Protein AF-A0A2V7GL61-F1 (afdb_monomer)

Mean predicted aligned error: 12.67 Å

Sequence (288 aa):
MKTCVSEAVPEVLPAGPGVQLPRDDGGALGVPTPLAAAWLRPESKLYLGDRWCLNAFPTIREMVGRLHRELRRAGAGNKDWHRAEARTNVFLMSCAIADTIDDYLLGTSYDLSKVAAIVPVLRPVARAGEGVLTLWRTARAWRRRNLARWRREWGGAVEEFLMGVVAAQRPEEDAIDQARRRLESLLSVRLPDYLQGRRPRIPGAFRRHDLTHHDVVALARKFVAAFPARGRPILVLGLRTAGSYFAPVVTACLRADGYEDVDAVTIHPKKGVTPAEAARLARCAKRG

pLDDT: mean 77.87, std 18.58, range [29.3, 96.31]

Foldseek 3Di:
DDDDDDDDDDDDDDDDDDDDDDDDDDDDPDDPDPDPPPPDPVRCCVVVVPCVVVVPWAFLQVLLVVLLVLLVQLLDPDDPVSNLVSLVSNLVSLLLLLQLLVDVLLPQPPPCVVVCVVDVPCVVVVVVVVVVVVVVVVVVVVVCVVVVVLSVLSLVLSLQLLLQNPQDPHRPSVSNNVSSVSNVVSSVDDDDPVRRRHTGDDWCCVVPVVDDLVNLLVVLVVVCVVDVPQAAAEEAEAEPPVRSNRSSNSQSNSVSSRRDHYHYAYAHVVSGADPVRVVSVVVSVVRD

Nearest PDB structures (foldseek):
  4n03-assembly1_A  TM=5.330E-01  e=2.286E+00  Thermomonospora curvata DSM 43183
  2qvc-assembly2_D  TM=4.274E-01  e=2.407E+00  Thermotoga maritima MSB8
  5nm4-assembly1_A  TM=2.620E-01  e=4.024E+00  Homo sapiens
  5hsg-assembly1_A  TM=2.794E-01  e=6.392E+00  Klebsiella pneumoniae subsp. pneumoniae MGH 78578
  6vbg-assembly1_A  TM=2.157E-01  e=8.265E+00  Escherichia coli

Radius of gyration: 25.49 Å; Cα contacts (8 Å, |Δi|>4): 258; chains: 1; bounding box: 56×69×73 Å

Structure (mmCIF, N/CA/C/O backbone):
data_AF-A0A2V7GL61-F1
#
_entry.id   AF-A0A2V7GL61-F1
#
loop_
_atom_site.group_PDB
_atom_site.id
_atom_site.type_symbol
_atom_site.label_atom_id
_atom_site.label_alt_id
_atom_site.label_comp_id
_atom_site.label_asym_id
_atom_site.label_entity_id
_atom_site.label_seq_id
_atom_site.pdbx_PDB_ins_code
_atom_site.Cartn_x
_atom_site.Cartn_y
_atom_site.Cartn_z
_atom_site.occupancy
_atom_site.B_iso_or_equiv
_atom_site.auth_seq_id
_atom_site.auth_comp_id
_atom_site.auth_asym_id
_atom_site.auth_atom_id
_atom_site.pdbx_PDB_model_num
ATOM 1 N N . MET A 1 1 ? 12.585 -34.295 -49.550 1.00 39.84 1 MET A N 1
ATOM 2 C CA . MET A 1 1 ? 13.320 -33.268 -50.317 1.00 39.84 1 MET A CA 1
ATOM 3 C C . MET A 1 1 ? 12.377 -32.100 -50.570 1.00 39.84 1 MET A C 1
ATOM 5 O O . MET A 1 1 ? 11.466 -32.258 -51.369 1.00 39.84 1 MET A O 1
ATOM 9 N N . LYS A 1 2 ? 12.537 -31.015 -49.798 1.00 31.73 2 LYS A N 1
ATOM 10 C CA . LYS A 1 2 ? 12.161 -29.606 -50.051 1.00 31.73 2 LYS A CA 1
ATOM 11 C C . LYS A 1 2 ? 12.004 -28.886 -48.708 1.00 31.73 2 LYS A C 1
ATOM 13 O O . LYS A 1 2 ? 11.013 -29.019 -48.002 1.00 31.73 2 LYS A O 1
ATOM 18 N N . THR A 1 3 ? 13.082 -28.201 -48.367 1.00 34.25 3 THR A N 1
ATOM 19 C CA . THR A 1 3 ? 13.237 -27.143 -47.377 1.00 34.25 3 THR A CA 1
ATOM 20 C C . THR A 1 3 ? 12.436 -25.904 -47.795 1.00 34.25 3 THR A C 1
ATOM 22 O O . THR A 1 3 ? 12.531 -25.477 -48.941 1.00 34.25 3 THR A O 1
ATOM 25 N N . CYS A 1 4 ? 11.713 -25.299 -46.852 1.00 29.30 4 CYS A N 1
ATOM 26 C CA . CYS A 1 4 ? 11.253 -23.903 -46.889 1.00 29.30 4 CYS A CA 1
ATOM 27 C C . CYS A 1 4 ? 11.712 -23.298 -45.553 1.00 29.30 4 CYS A C 1
ATOM 29 O O . CYS A 1 4 ? 11.235 -23.710 -44.502 1.00 29.30 4 CYS A O 1
ATOM 31 N N . VAL A 1 5 ? 12.901 -22.695 -45.510 1.00 32.66 5 VAL A N 1
ATOM 32 C CA . VAL A 1 5 ? 13.202 -21.277 -45.791 1.00 32.66 5 VAL A CA 1
ATOM 33 C C . VAL A 1 5 ? 12.568 -20.350 -44.751 1.00 32.66 5 VAL A C 1
ATOM 35 O O . VAL A 1 5 ? 11.368 -20.109 -44.730 1.00 32.66 5 VAL A O 1
ATOM 38 N N . SER A 1 6 ? 13.462 -19.875 -43.887 1.00 36.41 6 SER A N 1
ATOM 39 C CA . SER A 1 6 ? 13.331 -18.788 -42.926 1.00 36.41 6 SER A CA 1
ATOM 40 C C . SER A 1 6 ? 13.035 -17.475 -43.652 1.00 36.41 6 SER A C 1
ATOM 42 O O . SER A 1 6 ? 13.900 -16.982 -44.374 1.00 36.41 6 SER A O 1
ATOM 44 N N . GLU A 1 7 ? 11.865 -16.879 -43.429 1.00 33.00 7 GLU A N 1
ATOM 45 C CA . GLU A 1 7 ? 11.624 -15.483 -43.798 1.00 33.00 7 GLU A CA 1
ATOM 46 C C . GLU A 1 7 ? 12.116 -14.565 -42.678 1.00 33.00 7 GLU A C 1
ATOM 48 O O . GLU A 1 7 ? 11.630 -14.576 -41.545 1.00 33.00 7 GLU A O 1
ATOM 53 N N . ALA A 1 8 ? 13.149 -13.801 -43.022 1.00 33.50 8 ALA A N 1
ATOM 54 C CA . ALA A 1 8 ? 13.701 -12.727 -42.226 1.00 33.50 8 ALA A CA 1
ATOM 55 C C . ALA A 1 8 ? 12.689 -11.578 -42.112 1.00 33.50 8 ALA A C 1
ATOM 57 O O . ALA A 1 8 ? 12.103 -11.136 -43.099 1.00 33.50 8 ALA A O 1
ATOM 58 N N . VAL A 1 9 ? 12.519 -11.073 -40.892 1.00 35.41 9 VAL A N 1
ATOM 59 C CA . VAL A 1 9 ? 11.790 -9.833 -40.612 1.00 35.41 9 VAL A CA 1
ATOM 60 C C . VAL A 1 9 ? 12.601 -8.666 -41.194 1.00 35.41 9 VAL A C 1
ATOM 62 O O . VAL A 1 9 ? 13.790 -8.573 -40.881 1.00 35.41 9 VAL A O 1
ATOM 65 N N . PRO A 1 10 ? 12.023 -7.775 -42.019 1.00 34.00 10 PRO A N 1
ATOM 66 C CA . PRO A 1 10 ? 12.786 -6.691 -42.620 1.00 34.00 10 PRO A CA 1
ATOM 67 C C . PRO A 1 10 ? 13.140 -5.623 -41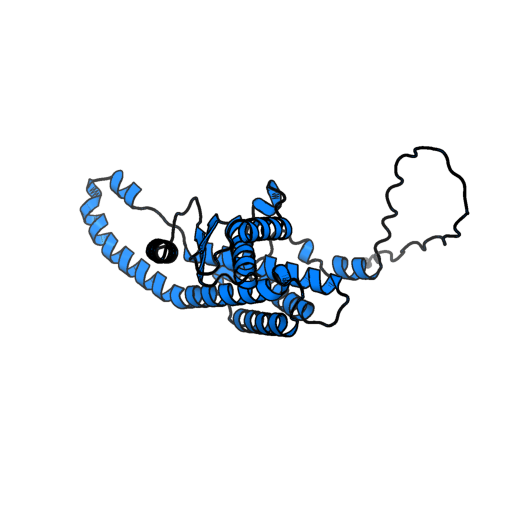.576 1.00 34.00 10 PRO A C 1
ATOM 69 O O . PRO A 1 10 ? 12.278 -4.972 -40.985 1.00 34.00 10 PRO A O 1
ATOM 72 N N . GLU A 1 11 ? 14.443 -5.445 -41.378 1.00 45.06 11 GLU A N 1
ATOM 73 C CA . GLU A 1 11 ? 15.075 -4.321 -40.697 1.00 45.06 11 GLU A CA 1
ATOM 74 C C . GLU A 1 11 ? 15.188 -3.151 -41.682 1.00 45.06 11 GLU A C 1
ATOM 76 O O . GLU A 1 11 ? 16.132 -3.081 -42.459 1.00 45.06 11 GLU A O 1
ATOM 81 N N . VAL A 1 12 ? 14.221 -2.227 -41.668 1.00 36.34 12 VAL A N 1
ATOM 82 C CA . VAL A 1 12 ? 14.395 -0.892 -42.265 1.00 36.34 12 VAL A CA 1
ATOM 83 C C . VAL A 1 12 ? 13.656 0.137 -41.408 1.00 36.34 12 VAL A C 1
ATOM 85 O O . VAL A 1 12 ? 12.443 0.309 -41.504 1.00 36.34 12 VAL A O 1
ATOM 88 N N . LEU A 1 13 ? 14.402 0.834 -40.549 1.00 35.50 13 LEU A N 1
ATOM 89 C CA . LEU A 1 13 ? 13.982 2.112 -39.973 1.00 35.50 13 LEU A CA 1
ATOM 90 C C . LEU A 1 13 ? 14.227 3.205 -41.027 1.00 35.50 13 LEU A C 1
ATOM 92 O O . LEU A 1 13 ? 15.371 3.340 -41.467 1.00 35.50 13 LEU A O 1
ATOM 96 N N . PRO A 1 14 ? 13.229 4.008 -41.434 1.00 37.75 14 PRO A N 1
ATOM 97 C CA . PRO A 1 14 ? 13.496 5.134 -42.316 1.00 37.75 14 PRO A CA 1
ATOM 98 C C . PRO A 1 14 ? 14.289 6.221 -41.574 1.00 37.75 14 PRO A C 1
ATOM 100 O O . PRO A 1 14 ? 13.961 6.614 -40.451 1.00 37.75 14 PRO A O 1
ATOM 103 N N . ALA A 1 15 ? 15.354 6.692 -42.223 1.00 39.81 15 ALA A N 1
ATOM 104 C CA . ALA A 1 15 ? 16.151 7.836 -41.805 1.00 39.81 15 ALA A CA 1
ATOM 105 C C . ALA A 1 15 ? 15.296 9.115 -41.825 1.00 39.81 15 ALA A C 1
ATOM 107 O O . ALA A 1 15 ? 14.591 9.385 -42.796 1.00 39.81 15 ALA A O 1
ATOM 108 N N . GLY A 1 16 ? 15.346 9.891 -40.740 1.00 38.53 16 GLY A N 1
ATOM 109 C CA . GLY A 1 16 ? 14.630 11.163 -40.632 1.00 38.53 16 GLY A CA 1
ATOM 110 C C . GLY A 1 16 ? 15.249 12.256 -41.515 1.00 38.53 16 GLY A C 1
ATOM 111 O O . GLY A 1 16 ? 16.468 12.253 -41.703 1.00 38.53 16 GLY A O 1
ATOM 112 N N . PRO A 1 17 ? 14.460 13.217 -42.026 1.00 39.31 17 PRO A N 1
ATOM 113 C CA . PRO A 1 17 ? 15.010 14.399 -42.666 1.00 39.31 17 PRO A CA 1
ATOM 114 C C . PRO A 1 17 ? 15.459 15.417 -41.608 1.00 39.31 17 PRO A C 1
ATOM 116 O O . PRO A 1 17 ? 14.807 15.609 -40.580 1.00 39.31 17 PRO A O 1
ATOM 119 N N . GLY A 1 18 ? 16.609 16.043 -41.864 1.00 38.84 18 GLY A N 1
ATOM 120 C CA . GLY A 1 18 ? 17.192 17.089 -41.032 1.00 38.84 18 GLY A CA 1
ATOM 121 C C . GLY A 1 18 ? 16.319 18.342 -40.980 1.00 38.84 18 GLY A C 1
ATOM 122 O O . GLY A 1 18 ? 15.725 18.750 -41.974 1.00 38.84 18 GLY A O 1
ATOM 123 N N . VAL A 1 19 ? 16.258 18.956 -39.801 1.00 38.72 19 VAL A N 1
ATOM 124 C CA . VAL A 1 19 ? 15.581 20.235 -39.580 1.00 38.72 19 VAL A CA 1
ATOM 125 C C . VAL A 1 19 ? 16.578 21.366 -39.833 1.00 38.72 19 VAL A C 1
ATOM 127 O O . VAL A 1 19 ? 17.532 21.534 -39.076 1.00 38.72 19 VAL A O 1
ATOM 130 N N . GLN A 1 20 ? 16.331 22.166 -40.868 1.00 36.06 20 GLN A N 1
ATOM 131 C CA . GLN A 1 20 ? 16.758 23.565 -40.929 1.00 36.06 20 GLN A CA 1
ATOM 132 C C . GLN A 1 20 ? 15.540 24.418 -40.576 1.00 36.06 20 GLN A C 1
ATOM 134 O O . GLN A 1 20 ? 14.517 24.344 -41.251 1.00 36.06 20 GLN A O 1
ATOM 139 N N . LEU A 1 21 ? 15.627 25.171 -39.478 1.00 38.47 21 LEU A N 1
ATOM 140 C CA . LEU A 1 21 ? 14.562 26.068 -39.028 1.00 38.47 21 LEU A CA 1
ATOM 141 C C . LEU A 1 21 ? 14.553 27.336 -39.896 1.00 38.47 21 LEU A C 1
ATOM 143 O O . LEU A 1 21 ? 15.569 28.038 -39.911 1.00 38.47 21 LEU A O 1
ATOM 147 N N . PRO A 1 22 ? 13.440 27.684 -40.566 1.00 35.16 22 PRO A N 1
ATOM 148 C CA . PRO A 1 22 ? 13.236 29.031 -41.063 1.00 35.16 22 PRO A CA 1
ATOM 149 C C . PRO A 1 22 ? 12.827 29.936 -39.903 1.00 35.16 22 PRO A C 1
ATOM 151 O O . PRO A 1 22 ? 12.065 29.549 -39.014 1.00 35.16 22 PRO A O 1
ATOM 154 N N . ARG A 1 23 ? 13.357 31.153 -39.933 1.00 44.84 23 ARG A N 1
ATOM 155 C CA . ARG A 1 23 ? 12.882 32.269 -39.130 1.00 44.84 23 ARG A CA 1
ATOM 156 C C . ARG A 1 23 ? 11.531 32.757 -39.669 1.00 44.84 23 ARG A C 1
ATOM 158 O O . ARG A 1 23 ? 11.364 32.851 -40.880 1.00 44.84 23 ARG A O 1
ATOM 165 N N . ASP A 1 24 ? 10.717 33.171 -38.706 1.00 44.47 24 ASP A N 1
ATOM 166 C CA . ASP A 1 24 ? 9.845 34.347 -38.723 1.00 44.47 24 ASP A CA 1
ATOM 167 C C . ASP A 1 24 ? 8.393 34.274 -39.240 1.00 44.47 24 ASP A C 1
ATOM 169 O O . ASP A 1 24 ? 8.021 33.496 -40.114 1.00 44.47 24 ASP A O 1
ATOM 173 N N . ASP A 1 25 ? 7.623 35.178 -38.622 1.00 41.41 25 ASP A N 1
ATOM 174 C CA . ASP A 1 25 ? 6.420 35.868 -39.100 1.00 41.41 25 ASP A CA 1
ATOM 175 C C . ASP A 1 25 ? 5.039 35.301 -38.745 1.00 41.41 25 ASP A C 1
ATOM 177 O O . ASP A 1 25 ? 4.628 34.197 -39.097 1.00 41.41 25 ASP A O 1
ATOM 181 N N . GLY A 1 26 ? 4.304 36.119 -37.985 1.00 48.78 26 GLY A N 1
ATOM 182 C CA . GLY A 1 26 ? 3.009 35.798 -37.411 1.00 48.78 26 GLY A CA 1
ATOM 183 C C . GLY A 1 26 ? 1.848 35.721 -38.403 1.00 48.78 26 GLY A C 1
ATOM 184 O O . GLY A 1 26 ? 1.879 36.262 -39.502 1.00 48.78 26 GLY A O 1
ATOM 185 N N . GLY A 1 27 ? 0.761 35.112 -37.918 1.00 46.16 27 GLY A N 1
ATOM 186 C CA . GLY A 1 27 ? -0.573 35.213 -38.508 1.00 46.16 27 GLY A CA 1
ATOM 187 C C . GLY A 1 27 ? -1.121 33.910 -39.087 1.00 46.16 27 GLY A C 1
ATOM 188 O O . GLY A 1 27 ? -0.940 33.637 -40.263 1.00 46.16 27 GLY A O 1
ATOM 189 N N . ALA A 1 28 ? -1.839 33.146 -38.255 1.00 42.47 28 ALA A N 1
ATOM 190 C CA . ALA A 1 28 ? -3.043 32.353 -38.564 1.00 42.47 28 ALA A CA 1
ATOM 191 C C . ALA A 1 28 ? -3.233 31.294 -37.464 1.00 42.47 28 ALA A C 1
ATOM 193 O O . ALA A 1 28 ? -2.312 30.545 -37.145 1.00 42.47 28 ALA A O 1
ATOM 194 N N . LEU A 1 29 ? -4.433 31.221 -36.878 1.00 51.09 29 LEU A N 1
ATOM 195 C CA . LEU A 1 29 ? -4.835 30.170 -35.936 1.00 51.09 29 LEU A CA 1
ATOM 196 C C . LEU A 1 29 ? -4.926 28.824 -36.679 1.00 51.09 29 LEU A C 1
ATOM 198 O O . LEU A 1 29 ? -5.991 28.427 -37.146 1.00 51.09 29 LEU A O 1
ATOM 202 N N . GLY A 1 30 ? -3.785 28.154 -36.840 1.00 45.34 30 GLY A N 1
ATOM 203 C CA . GLY A 1 30 ? -3.685 26.817 -37.413 1.00 45.34 30 GLY A CA 1
ATOM 204 C C . GLY A 1 30 ? -4.155 25.749 -36.428 1.00 45.34 30 GLY A C 1
ATOM 205 O O . GLY A 1 30 ? -3.882 25.828 -35.229 1.00 45.34 30 GLY A O 1
ATOM 206 N N . VAL A 1 31 ? -4.850 24.732 -36.944 1.00 52.06 31 VAL A N 1
ATOM 207 C CA . VAL A 1 31 ? -5.096 23.465 -36.238 1.00 52.06 31 VAL A CA 1
ATOM 208 C C . VAL A 1 31 ? -3.763 23.003 -35.635 1.00 52.06 31 VAL A C 1
ATOM 210 O O . VAL A 1 31 ? -2.788 22.948 -36.387 1.00 52.06 31 VAL A O 1
ATOM 213 N N . PRO A 1 32 ? -3.672 22.703 -34.323 1.00 52.91 32 PRO A N 1
ATOM 214 C CA . PRO A 1 32 ? -2.404 22.317 -33.725 1.00 52.91 32 PRO A CA 1
ATOM 215 C C . PRO A 1 32 ? -1.864 21.096 -34.463 1.00 52.91 32 PRO A C 1
ATOM 217 O O . PRO A 1 32 ? -2.461 20.018 -34.408 1.00 52.91 32 PRO A O 1
ATOM 220 N N . THR A 1 33 ? -0.755 21.265 -35.181 1.00 53.47 33 THR A N 1
ATOM 221 C CA . THR A 1 33 ? -0.020 20.146 -35.761 1.00 53.47 33 THR A CA 1
ATOM 222 C C . THR A 1 33 ? 0.314 19.203 -34.607 1.00 53.47 33 THR A C 1
ATOM 224 O O . THR A 1 33 ? 0.935 19.660 -33.639 1.00 53.47 33 THR A O 1
ATOM 227 N N . PRO A 1 34 ? -0.118 17.927 -34.631 1.00 56.31 34 PRO A N 1
ATOM 228 C CA . PRO A 1 34 ? 0.209 17.009 -33.554 1.00 56.31 34 PRO A CA 1
ATOM 229 C C . PRO A 1 34 ? 1.729 16.975 -33.410 1.00 56.31 34 PRO A C 1
ATOM 231 O O . PRO A 1 34 ? 2.444 16.818 -34.403 1.00 56.31 34 PRO A O 1
ATOM 234 N N . LEU A 1 35 ? 2.208 17.186 -32.179 1.00 56.28 35 LEU A N 1
ATOM 235 C CA . LEU A 1 35 ? 3.628 17.123 -31.845 1.00 56.28 35 LEU A CA 1
ATOM 236 C C . LEU A 1 35 ? 4.215 15.865 -32.484 1.00 56.28 35 LEU A C 1
ATOM 238 O O . LEU A 1 35 ? 3.702 14.765 -32.264 1.00 56.28 35 LEU A O 1
ATOM 242 N N . ALA A 1 36 ? 5.252 16.035 -33.306 1.00 57.12 36 ALA A N 1
ATOM 243 C CA . ALA A 1 36 ? 5.908 14.918 -33.964 1.00 57.12 36 ALA A CA 1
ATOM 244 C C . ALA A 1 36 ? 6.301 13.888 -32.895 1.00 57.12 36 ALA A C 1
ATOM 246 O O . ALA A 1 36 ? 7.090 14.189 -31.999 1.00 57.12 36 ALA A O 1
ATOM 247 N N . ALA A 1 37 ? 5.728 12.684 -32.978 1.00 56.62 37 ALA A N 1
ATOM 248 C CA . ALA A 1 37 ? 5.921 11.590 -32.026 1.00 56.62 37 ALA A CA 1
ATOM 249 C C . ALA A 1 37 ? 7.305 10.931 -32.188 1.00 56.62 37 ALA A C 1
ATOM 251 O O . ALA A 1 37 ? 7.435 9.712 -32.304 1.00 56.62 37 ALA A O 1
ATOM 252 N N . ALA A 1 38 ? 8.360 11.741 -32.245 1.00 59.56 38 ALA A N 1
ATOM 253 C CA . ALA A 1 38 ? 9.726 11.268 -32.181 1.00 59.56 38 ALA A CA 1
ATOM 254 C C . ALA A 1 38 ? 10.037 10.955 -30.715 1.00 59.56 38 ALA A C 1
ATOM 256 O O . ALA A 1 38 ? 10.501 11.811 -29.966 1.00 59.56 38 ALA A O 1
ATOM 257 N N . TRP A 1 39 ? 9.749 9.719 -30.302 1.00 55.41 39 TRP A N 1
ATOM 258 C CA . TRP A 1 39 ? 10.192 9.204 -29.010 1.00 55.41 39 TRP A CA 1
ATOM 259 C C . TRP A 1 39 ? 11.693 9.442 -28.865 1.00 55.41 39 TRP A C 1
ATOM 261 O O . TRP A 1 39 ? 12.480 9.106 -29.761 1.00 55.41 39 TRP A O 1
ATOM 271 N N . LEU A 1 40 ? 12.117 9.989 -27.729 1.00 66.44 40 LEU A N 1
ATOM 272 C CA . LEU A 1 40 ? 13.542 10.104 -27.465 1.00 66.44 40 LEU A CA 1
ATOM 273 C C . LEU A 1 40 ? 14.098 8.673 -27.381 1.00 66.44 40 LEU A C 1
ATOM 275 O O . LEU A 1 40 ? 13.544 7.820 -26.687 1.00 66.44 40 LEU A O 1
ATOM 279 N N . ARG A 1 41 ? 15.212 8.377 -28.073 1.00 64.75 41 ARG A N 1
ATOM 280 C CA . ARG A 1 41 ? 15.831 7.028 -28.081 1.00 64.75 41 ARG A CA 1
ATOM 281 C C . ARG A 1 41 ? 15.923 6.356 -26.690 1.00 64.75 41 ARG A C 1
ATOM 283 O O . ARG A 1 41 ? 15.773 5.134 -26.635 1.00 64.75 41 ARG A O 1
ATOM 290 N N . PRO A 1 42 ? 16.176 7.078 -25.574 1.00 67.94 42 PRO A N 1
ATOM 291 C CA . PRO A 1 42 ? 16.123 6.505 -24.227 1.00 67.94 42 PRO A CA 1
ATOM 292 C C . PRO A 1 42 ? 14.742 5.967 -23.814 1.00 67.94 42 PRO A C 1
ATOM 294 O O . PRO A 1 42 ? 14.676 4.873 -23.262 1.00 67.94 42 PRO A O 1
ATOM 297 N N . GLU A 1 43 ? 13.657 6.680 -24.120 1.00 70.44 43 GLU A N 1
ATOM 298 C CA . GLU A 1 43 ? 12.276 6.289 -23.789 1.00 70.44 43 GLU A CA 1
ATOM 299 C C . GLU A 1 43 ? 11.854 5.055 -24.582 1.00 70.44 43 GLU A C 1
ATOM 301 O O . GLU A 1 43 ? 11.338 4.094 -24.016 1.00 70.44 43 GLU A O 1
ATOM 306 N N . SER A 1 44 ? 12.161 5.026 -25.884 1.00 71.44 44 SER A N 1
ATOM 307 C CA . SER A 1 44 ? 11.903 3.850 -26.722 1.00 71.44 44 SER A CA 1
ATOM 308 C C . SER A 1 44 ? 12.611 2.609 -26.182 1.00 71.44 44 SER A C 1
ATOM 310 O O . SER A 1 44 ? 11.998 1.552 -26.075 1.00 71.44 44 SER A O 1
ATOM 312 N N . LYS A 1 45 ? 13.892 2.723 -25.800 1.00 73.88 45 LYS A N 1
ATOM 313 C CA . LYS A 1 45 ? 14.644 1.600 -25.216 1.00 73.88 45 LYS A CA 1
ATOM 314 C C . LYS A 1 45 ? 14.034 1.118 -23.902 1.00 73.88 45 LYS A C 1
ATOM 316 O O . LYS A 1 45 ? 14.027 -0.088 -23.662 1.00 73.88 45 LYS A O 1
ATOM 321 N N . LEU A 1 46 ? 13.537 2.033 -23.071 1.00 72.75 46 LEU A N 1
ATOM 322 C CA . LEU A 1 46 ? 12.883 1.685 -21.815 1.00 72.75 46 LEU A CA 1
ATOM 323 C C . LEU A 1 46 ? 11.574 0.927 -22.071 1.00 72.75 46 LEU A C 1
ATOM 325 O O . LEU A 1 46 ? 11.464 -0.235 -21.682 1.00 72.75 46 LEU A O 1
ATOM 329 N N . TYR A 1 47 ? 10.621 1.535 -22.783 1.00 71.94 47 TYR A N 1
ATOM 330 C CA . TYR A 1 47 ? 9.283 0.964 -22.968 1.00 71.94 47 TYR A CA 1
ATOM 331 C C . TYR A 1 47 ? 9.276 -0.286 -23.856 1.00 71.94 47 TYR A C 1
ATOM 333 O O . TYR A 1 47 ? 8.578 -1.251 -23.548 1.00 71.94 47 TYR A O 1
ATOM 341 N N . LEU A 1 48 ? 10.101 -0.334 -24.910 1.00 71.00 48 LEU A N 1
ATOM 342 C CA . LEU A 1 48 ? 10.244 -1.54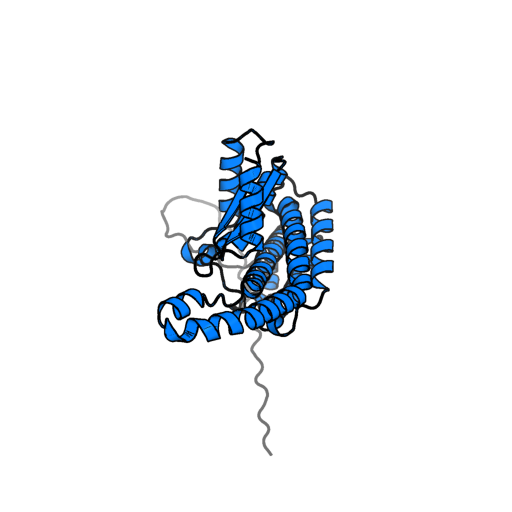4 -25.733 1.00 71.00 48 LEU A CA 1
ATOM 343 C C . LEU A 1 48 ? 10.987 -2.660 -24.985 1.00 71.00 48 LEU A C 1
ATOM 345 O O . LEU A 1 48 ? 10.709 -3.842 -25.203 1.00 71.00 48 LEU A O 1
ATOM 349 N N . GLY A 1 49 ? 11.914 -2.298 -24.091 1.00 71.50 49 GLY A N 1
ATOM 350 C CA . GLY A 1 49 ? 12.613 -3.238 -23.212 1.00 71.50 49 GLY A CA 1
ATOM 351 C C . GLY A 1 49 ? 11.720 -3.806 -22.104 1.00 71.50 49 GLY A C 1
ATOM 352 O O . GLY A 1 49 ? 11.965 -4.904 -21.603 1.00 71.50 49 GLY A O 1
ATOM 353 N N . ASP A 1 50 ? 10.648 -3.096 -21.759 1.00 72.81 50 ASP A N 1
ATOM 354 C CA . ASP A 1 50 ? 9.739 -3.416 -20.668 1.00 72.81 50 ASP A CA 1
ATOM 355 C C . ASP A 1 50 ? 8.397 -3.973 -21.170 1.00 72.81 50 ASP A C 1
ATOM 357 O O . ASP A 1 50 ? 7.319 -3.563 -20.752 1.00 72.81 50 ASP A O 1
ATOM 361 N N . ARG A 1 51 ? 8.462 -5.036 -21.990 1.00 75.75 51 ARG A N 1
ATOM 362 C CA . ARG A 1 51 ? 7.289 -5.795 -22.486 1.00 75.75 51 ARG A CA 1
ATOM 363 C C . ARG A 1 51 ? 6.314 -6.257 -21.396 1.00 75.75 51 ARG A C 1
ATOM 365 O O . ARG A 1 51 ? 5.170 -6.580 -21.696 1.00 75.75 51 ARG A O 1
ATOM 372 N N . TRP A 1 52 ? 6.747 -6.299 -20.137 1.00 79.25 52 TRP A N 1
ATOM 373 C CA . TRP A 1 52 ? 5.877 -6.610 -19.004 1.00 79.25 52 TRP A CA 1
ATOM 374 C C . TRP A 1 52 ? 4.721 -5.610 -18.858 1.00 79.25 52 TRP A C 1
ATOM 376 O O . TRP A 1 52 ? 3.655 -6.021 -18.413 1.00 79.25 52 TRP A O 1
ATOM 386 N N . CYS A 1 53 ? 4.892 -4.348 -19.276 1.00 75.12 53 CYS A N 1
ATOM 387 C CA . CYS A 1 53 ? 3.831 -3.336 -19.267 1.00 75.12 53 CYS A CA 1
ATOM 388 C C . CYS A 1 53 ? 2.637 -3.737 -20.151 1.00 75.12 53 CYS A C 1
ATOM 390 O O . CYS A 1 53 ? 1.529 -3.250 -19.956 1.00 75.12 53 CYS A O 1
ATOM 392 N N . LEU A 1 54 ? 2.848 -4.655 -21.103 1.00 79.44 54 LEU A N 1
ATOM 393 C CA . LEU A 1 54 ? 1.801 -5.201 -21.967 1.00 79.44 54 LEU A CA 1
ATOM 394 C C . LEU A 1 54 ? 1.029 -6.355 -21.305 1.00 79.44 54 LEU A C 1
ATOM 396 O O . LEU A 1 54 ? -0.032 -6.751 -21.786 1.00 79.44 54 LEU A O 1
ATOM 400 N N . ASN A 1 55 ? 1.532 -6.909 -20.199 1.00 84.50 55 ASN A N 1
ATOM 401 C CA . ASN A 1 55 ? 0.818 -7.919 -19.428 1.00 84.50 55 ASN A CA 1
ATOM 402 C C . ASN A 1 55 ? -0.157 -7.229 -18.468 1.00 84.50 55 ASN A C 1
ATOM 404 O O . ASN A 1 55 ? 0.219 -6.815 -17.375 1.00 84.50 55 ASN A O 1
ATOM 408 N N . ALA A 1 56 ? -1.429 -7.148 -18.860 1.00 82.44 56 ALA A N 1
ATOM 409 C CA . ALA A 1 56 ? -2.475 -6.521 -18.051 1.00 82.44 56 ALA A CA 1
ATOM 410 C C . ALA A 1 56 ? -2.815 -7.286 -16.755 1.00 82.44 56 ALA A C 1
ATOM 412 O O . ALA A 1 56 ? -3.452 -6.731 -15.859 1.00 82.44 56 ALA A O 1
ATOM 413 N N . PHE A 1 57 ? -2.419 -8.559 -16.639 1.00 87.56 57 PHE A N 1
ATOM 414 C CA . PHE A 1 57 ? -2.807 -9.418 -15.520 1.00 87.56 57 PHE A CA 1
ATOM 415 C C . PHE A 1 57 ? -1.633 -10.250 -14.993 1.00 87.56 57 PHE A C 1
ATOM 417 O O . PHE A 1 57 ? -1.747 -11.475 -14.955 1.00 87.56 57 PHE A O 1
ATOM 424 N N . PRO A 1 58 ? -0.510 -9.654 -14.566 1.00 91.88 58 PRO A N 1
ATOM 425 C CA . PRO A 1 58 ? 0.624 -10.426 -14.075 1.00 91.88 58 PRO A CA 1
ATOM 426 C C . PRO A 1 58 ? 0.233 -11.256 -12.847 1.00 91.88 58 PRO A C 1
ATOM 428 O O . PRO A 1 58 ? -0.594 -10.866 -12.022 1.00 91.88 58 PRO A O 1
ATOM 431 N N . THR A 1 59 ? 0.831 -12.430 -12.719 1.00 94.00 59 THR A N 1
ATOM 432 C CA . THR A 1 59 ? 0.761 -13.241 -11.505 1.00 94.00 59 THR A CA 1
ATOM 433 C C . THR A 1 59 ? 1.615 -12.624 -10.396 1.00 94.00 59 THR A C 1
ATOM 435 O O . THR A 1 59 ? 2.542 -11.858 -10.658 1.00 94.00 59 THR A O 1
ATOM 438 N N . ILE A 1 60 ? 1.358 -12.988 -9.137 1.00 94.19 60 ILE A N 1
ATOM 439 C CA . ILE A 1 60 ? 2.200 -12.583 -8.001 1.00 94.19 60 ILE A CA 1
ATOM 440 C C . ILE A 1 60 ? 3.651 -13.015 -8.219 1.00 94.19 60 ILE A C 1
ATOM 442 O O . ILE A 1 60 ? 4.556 -12.252 -7.902 1.00 94.19 60 ILE A O 1
ATOM 446 N N . ARG A 1 61 ? 3.896 -14.198 -8.796 1.00 93.88 61 ARG A N 1
ATOM 447 C CA . ARG A 1 61 ? 5.255 -14.650 -9.130 1.00 93.88 61 ARG A CA 1
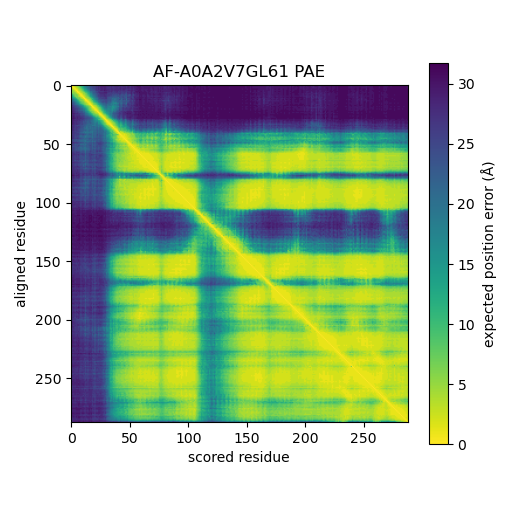ATOM 448 C C . ARG A 1 61 ? 5.961 -13.682 -10.077 1.00 93.88 61 ARG A C 1
ATOM 450 O O . ARG A 1 61 ? 7.085 -13.270 -9.803 1.00 93.88 61 ARG A O 1
ATOM 457 N N . GLU A 1 62 ? 5.304 -13.325 -11.177 1.00 93.06 62 GLU A N 1
ATOM 458 C CA . GLU A 1 62 ? 5.849 -12.387 -12.164 1.00 93.06 62 GLU A CA 1
ATOM 459 C C . GLU A 1 62 ? 6.062 -11.003 -11.545 1.00 93.06 62 GLU A C 1
ATOM 461 O O . GLU A 1 62 ? 7.112 -10.394 -11.744 1.00 93.06 62 GLU A O 1
ATOM 466 N N . MET A 1 63 ? 5.110 -10.540 -10.731 1.00 93.00 63 MET A N 1
ATOM 467 C CA . MET A 1 63 ? 5.187 -9.247 -10.058 1.00 93.00 6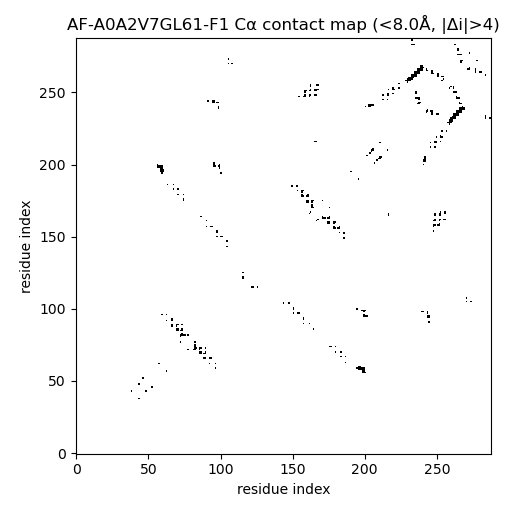3 MET A CA 1
ATOM 468 C C . MET A 1 63 ? 6.319 -9.201 -9.023 1.00 93.00 63 MET A C 1
ATOM 470 O O . MET A 1 63 ? 7.052 -8.222 -8.985 1.00 93.00 63 MET A O 1
ATOM 474 N N . VAL A 1 64 ? 6.541 -10.266 -8.245 1.00 93.75 64 VAL A N 1
ATOM 475 C CA . VAL A 1 64 ? 7.685 -10.380 -7.318 1.00 93.75 64 VAL A CA 1
ATOM 476 C C . VAL A 1 64 ? 9.013 -10.379 -8.077 1.00 93.75 64 VAL A C 1
ATOM 478 O O . VAL A 1 64 ? 9.952 -9.684 -7.681 1.00 93.75 64 VAL A O 1
ATOM 481 N N . GLY A 1 65 ? 9.102 -11.124 -9.183 1.00 92.31 65 GLY A N 1
ATOM 482 C CA . GLY A 1 65 ? 10.294 -11.131 -10.034 1.00 92.31 65 GLY A CA 1
ATOM 483 C C . GLY A 1 65 ? 10.582 -9.756 -10.643 1.00 92.31 65 GLY A C 1
ATOM 484 O O . GLY A 1 65 ? 11.738 -9.330 -10.712 1.00 92.31 65 GLY A O 1
ATOM 485 N N . ARG A 1 66 ? 9.534 -9.024 -11.041 1.00 91.94 66 ARG A N 1
ATOM 486 C CA . ARG A 1 66 ? 9.669 -7.654 -11.545 1.00 91.94 66 ARG A CA 1
ATOM 487 C C . ARG A 1 66 ? 10.041 -6.674 -10.440 1.00 91.94 66 ARG A C 1
ATOM 489 O O . ARG A 1 66 ? 10.938 -5.865 -10.649 1.00 91.94 66 ARG A O 1
ATOM 496 N N . LEU A 1 67 ? 9.431 -6.789 -9.268 1.00 94.31 67 LEU A N 1
ATOM 497 C CA . LEU A 1 67 ? 9.681 -5.905 -8.138 1.00 94.31 67 LEU A CA 1
ATOM 498 C C . LEU A 1 67 ? 11.149 -5.944 -7.688 1.00 94.31 67 LEU A C 1
ATOM 500 O O . LEU A 1 67 ? 11.725 -4.891 -7.451 1.00 94.31 67 LEU A O 1
ATOM 504 N N . HIS A 1 68 ? 11.813 -7.106 -7.702 1.00 93.00 68 HIS A N 1
ATOM 505 C CA . HIS A 1 68 ? 13.269 -7.186 -7.478 1.00 93.00 68 HIS A CA 1
ATOM 506 C C . HIS A 1 68 ? 14.085 -6.364 -8.490 1.00 93.00 68 HIS A C 1
ATOM 508 O O . HIS A 1 68 ? 15.146 -5.823 -8.176 1.00 93.00 68 HIS A O 1
ATOM 514 N N . ARG A 1 69 ? 13.637 -6.289 -9.747 1.00 90.81 69 ARG A N 1
ATOM 515 C CA . ARG A 1 69 ? 14.301 -5.484 -10.780 1.00 90.81 69 ARG A CA 1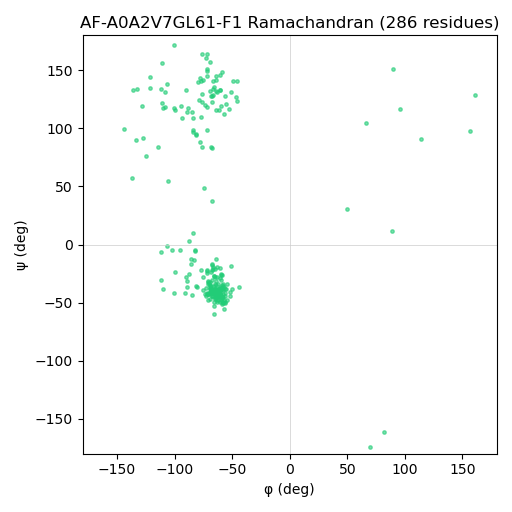
ATOM 516 C C . ARG A 1 69 ? 14.058 -3.997 -10.558 1.00 90.81 69 ARG A C 1
ATOM 518 O O . ARG A 1 69 ? 15.000 -3.223 -10.684 1.00 90.81 69 ARG A O 1
ATOM 525 N N . GLU A 1 70 ? 12.830 -3.623 -10.214 1.00 92.06 70 GLU A N 1
ATOM 526 C CA . GLU A 1 70 ? 12.470 -2.226 -9.960 1.00 92.06 70 GLU A CA 1
ATOM 527 C C . GLU A 1 70 ? 13.117 -1.681 -8.699 1.00 92.06 70 GLU A C 1
ATOM 529 O O . GLU A 1 70 ? 13.619 -0.567 -8.727 1.00 92.06 70 GLU A O 1
ATOM 534 N N . LEU A 1 71 ? 13.218 -2.480 -7.633 1.00 92.50 71 LEU A N 1
ATOM 535 C CA . LEU A 1 71 ? 13.971 -2.098 -6.442 1.00 92.50 71 LEU A CA 1
ATOM 536 C C . LEU A 1 71 ? 15.415 -1.758 -6.825 1.00 92.50 71 LEU A C 1
ATOM 538 O O . LEU A 1 71 ? 15.867 -0.657 -6.545 1.00 92.50 71 LEU A O 1
ATOM 542 N N . ARG A 1 72 ? 16.112 -2.620 -7.575 1.00 88.94 72 ARG A N 1
ATOM 543 C CA . ARG A 1 72 ? 17.475 -2.314 -8.050 1.00 88.94 72 ARG A CA 1
ATOM 544 C C . ARG A 1 72 ? 17.550 -1.040 -8.899 1.00 88.94 72 ARG A C 1
ATOM 546 O O . ARG A 1 72 ? 18.500 -0.279 -8.755 1.00 88.94 72 ARG A O 1
ATOM 553 N N . ARG A 1 73 ? 16.561 -0.785 -9.764 1.00 86.81 73 ARG A N 1
ATOM 554 C CA . ARG A 1 73 ? 16.497 0.442 -10.583 1.00 86.81 73 ARG A CA 1
ATOM 555 C C . ARG A 1 73 ? 16.192 1.693 -9.754 1.00 86.81 73 ARG A C 1
ATOM 557 O O . ARG A 1 73 ? 16.707 2.754 -10.085 1.00 86.81 73 ARG A O 1
ATOM 564 N N . ALA A 1 74 ? 15.409 1.567 -8.685 1.00 84.56 74 ALA A N 1
ATOM 565 C CA . ALA A 1 74 ? 15.014 2.670 -7.814 1.00 84.56 74 ALA A CA 1
ATOM 566 C C . ALA A 1 74 ? 16.182 3.255 -6.997 1.00 84.56 74 ALA A C 1
ATOM 568 O O . ALA A 1 74 ? 16.092 4.415 -6.597 1.00 84.56 74 ALA A O 1
ATOM 569 N N . GLY A 1 75 ? 17.252 2.478 -6.774 1.00 73.81 75 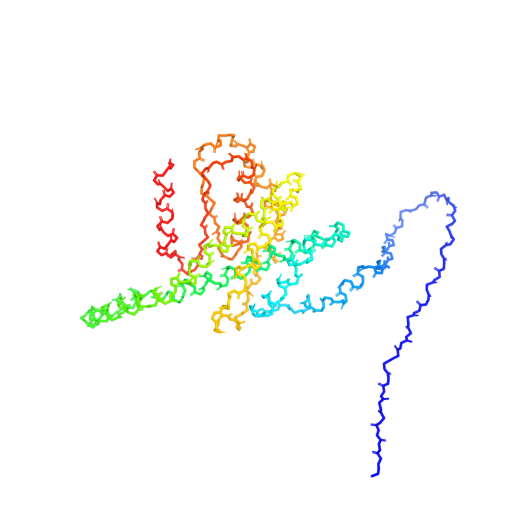GLY A N 1
ATOM 570 C CA . GLY A 1 75 ? 18.494 2.931 -6.126 1.00 73.81 75 GLY A CA 1
ATOM 571 C C . GLY A 1 75 ? 19.664 3.199 -7.086 1.00 73.81 75 GLY A C 1
ATOM 572 O O . GLY A 1 75 ? 20.722 3.642 -6.657 1.00 73.81 75 GLY A O 1
ATOM 573 N N . ALA A 1 76 ? 19.523 2.918 -8.386 1.00 64.12 76 ALA A N 1
ATOM 574 C CA . ALA A 1 76 ? 20.608 3.122 -9.346 1.00 64.12 76 ALA A CA 1
ATOM 575 C C . ALA A 1 76 ? 20.745 4.608 -9.732 1.00 64.12 76 ALA A C 1
ATOM 577 O O . ALA A 1 76 ? 19.736 5.283 -9.932 1.00 64.12 76 ALA A O 1
ATOM 578 N N . GLY A 1 77 ? 21.984 5.085 -9.927 1.00 58.97 77 GLY A N 1
ATOM 579 C CA . GLY A 1 77 ? 22.344 6.452 -10.360 1.00 58.97 77 GLY A CA 1
ATOM 580 C C . GLY A 1 77 ? 21.949 6.813 -11.803 1.00 58.97 77 GLY A C 1
ATOM 581 O O . GLY A 1 77 ? 22.705 7.454 -12.528 1.00 58.97 77 GLY A O 1
ATOM 582 N N . ASN A 1 78 ? 20.787 6.346 -12.254 1.00 59.12 78 ASN A N 1
ATOM 583 C CA . ASN A 1 78 ? 20.204 6.677 -13.547 1.00 59.12 78 ASN A CA 1
ATOM 584 C C . ASN A 1 78 ? 19.593 8.088 -13.542 1.00 59.12 78 ASN A C 1
ATOM 586 O O . ASN A 1 78 ? 19.303 8.650 -12.489 1.00 59.12 78 ASN A O 1
ATOM 590 N N . LYS A 1 79 ? 19.339 8.624 -14.747 1.00 63.25 79 LYS A N 1
ATOM 591 C CA . LYS A 1 79 ? 18.607 9.885 -14.969 1.00 63.25 79 LYS A CA 1
ATOM 592 C C . LYS A 1 79 ? 17.336 9.951 -14.111 1.00 63.25 79 LYS A C 1
ATOM 594 O O . LYS A 1 79 ? 16.618 8.955 -14.005 1.00 63.25 79 LYS A O 1
ATOM 599 N N . ASP A 1 80 ? 17.035 11.133 -13.575 1.00 72.31 80 ASP A N 1
ATOM 600 C CA . ASP A 1 80 ? 16.009 11.344 -12.542 1.00 72.31 80 ASP A CA 1
ATOM 601 C C . ASP A 1 80 ? 14.642 10.725 -12.852 1.00 72.31 80 ASP A C 1
ATOM 603 O O . ASP A 1 80 ? 14.009 10.142 -11.970 1.00 72.31 80 ASP A O 1
ATOM 607 N N . TRP A 1 81 ? 14.206 10.773 -14.113 1.00 80.50 81 TRP A N 1
ATOM 608 C CA . TRP A 1 81 ? 12.891 10.269 -14.503 1.00 80.50 81 TRP A CA 1
ATOM 609 C C . TRP A 1 81 ? 12.793 8.732 -14.499 1.00 80.50 81 TRP A C 1
ATOM 611 O O . TRP A 1 81 ? 11.788 8.199 -14.034 1.00 80.50 81 TRP A O 1
ATOM 621 N N . HIS A 1 82 ? 13.846 7.999 -14.897 1.00 82.25 82 HIS A N 1
ATOM 622 C CA . HIS A 1 82 ? 13.875 6.526 -14.796 1.00 82.25 82 HIS A CA 1
ATOM 623 C C . HIS A 1 82 ? 13.733 6.069 -13.342 1.00 82.25 82 HIS A C 1
ATOM 625 O O . HIS A 1 82 ? 13.098 5.057 -13.041 1.00 82.25 82 HIS A O 1
ATOM 631 N N . ARG A 1 83 ? 14.365 6.811 -12.429 1.00 84.69 83 ARG A N 1
ATOM 632 C CA . ARG A 1 83 ? 14.345 6.524 -10.998 1.00 84.69 83 ARG A CA 1
ATOM 633 C C . ARG A 1 83 ? 12.967 6.802 -10.402 1.00 84.69 83 ARG A C 1
ATOM 635 O O . ARG A 1 83 ? 12.467 5.985 -9.632 1.00 84.69 83 ARG A O 1
ATOM 642 N N . ALA A 1 84 ? 12.333 7.910 -10.786 1.00 84.88 84 ALA A N 1
ATOM 643 C CA . ALA A 1 84 ? 10.962 8.227 -10.387 1.00 84.88 84 ALA A CA 1
ATOM 644 C C . ALA A 1 84 ? 9.954 7.166 -10.873 1.00 84.88 84 ALA A C 1
ATOM 646 O O . ALA A 1 84 ? 9.092 6.729 -10.105 1.00 84.88 84 ALA A O 1
ATOM 647 N N . GLU A 1 85 ? 10.104 6.682 -12.108 1.00 87.12 85 GLU A N 1
ATOM 648 C CA . GLU A 1 85 ? 9.265 5.611 -12.652 1.00 87.12 85 GLU A CA 1
ATOM 649 C C . GLU A 1 85 ? 9.473 4.288 -11.902 1.00 87.12 85 GLU A C 1
ATOM 651 O O . GLU A 1 85 ? 8.507 3.672 -11.447 1.00 87.12 85 GLU A O 1
ATOM 656 N N . ALA A 1 86 ? 10.728 3.888 -11.665 1.00 90.00 86 ALA A N 1
ATOM 657 C CA . ALA A 1 86 ? 11.042 2.690 -10.886 1.00 90.00 86 ALA A CA 1
ATOM 658 C C . ALA A 1 86 ? 10.449 2.759 -9.469 1.00 90.00 86 ALA A C 1
ATOM 660 O O . ALA A 1 86 ? 9.849 1.793 -8.995 1.00 90.00 86 ALA A O 1
ATOM 661 N N . ARG A 1 87 ? 10.548 3.915 -8.802 1.00 91.38 87 ARG A N 1
ATOM 662 C CA . ARG A 1 87 ? 9.955 4.148 -7.476 1.00 91.38 87 ARG A CA 1
ATOM 663 C C . ARG A 1 87 ? 8.428 4.030 -7.495 1.00 91.38 87 ARG A C 1
ATOM 665 O O . ARG A 1 87 ? 7.852 3.393 -6.612 1.00 91.38 87 ARG A O 1
ATOM 672 N N . THR A 1 88 ? 7.780 4.565 -8.529 1.00 90.81 88 THR A N 1
ATOM 673 C CA . THR A 1 88 ? 6.329 4.431 -8.729 1.00 90.81 88 THR A CA 1
ATOM 674 C C . THR A 1 88 ? 5.932 2.967 -8.932 1.00 90.81 88 THR A C 1
ATOM 676 O O . THR A 1 88 ? 4.990 2.483 -8.300 1.00 90.81 88 THR A O 1
ATOM 679 N N . ASN A 1 89 ? 6.689 2.222 -9.739 1.00 92.31 89 ASN A N 1
ATOM 680 C CA . ASN A 1 89 ? 6.459 0.795 -9.959 1.00 92.31 89 ASN A CA 1
ATOM 681 C C . ASN A 1 89 ? 6.627 -0.015 -8.666 1.00 92.31 89 ASN A C 1
ATOM 683 O O . ASN A 1 89 ? 5.783 -0.866 -8.370 1.00 92.31 89 ASN A O 1
ATOM 687 N N . VAL A 1 90 ? 7.660 0.278 -7.862 1.00 94.94 90 VAL A N 1
ATOM 688 C CA . VAL A 1 90 ? 7.858 -0.337 -6.537 1.00 94.94 90 VAL A CA 1
ATOM 689 C C . VAL A 1 90 ? 6.634 -0.111 -5.657 1.00 94.94 90 VAL A C 1
ATOM 691 O O . VAL A 1 90 ? 6.100 -1.075 -5.104 1.00 94.94 90 VAL A O 1
ATOM 694 N N . PHE A 1 91 ? 6.147 1.127 -5.566 1.00 94.06 91 PHE A N 1
ATOM 695 C CA . PHE A 1 91 ? 4.945 1.463 -4.805 1.00 94.06 91 PHE A CA 1
ATOM 696 C C . PHE A 1 91 ? 3.719 0.662 -5.273 1.00 94.06 91 PHE A C 1
ATOM 698 O O . PHE A 1 91 ? 3.087 -0.036 -4.470 1.00 94.06 91 PHE A O 1
ATOM 705 N N . LEU A 1 92 ? 3.390 0.734 -6.565 1.00 93.69 92 LEU A N 1
ATOM 706 C CA . LEU A 1 92 ? 2.174 0.133 -7.113 1.00 93.69 92 LEU A CA 1
ATOM 707 C C . LEU A 1 92 ? 2.181 -1.393 -6.974 1.00 93.69 92 LEU A C 1
ATOM 709 O O . LEU A 1 92 ? 1.188 -1.979 -6.535 1.00 93.69 92 LEU A O 1
ATOM 713 N N . MET A 1 93 ? 3.301 -2.043 -7.298 1.00 94.56 93 MET A N 1
ATOM 714 C CA . MET A 1 93 ? 3.435 -3.497 -7.176 1.00 94.56 93 MET A CA 1
ATOM 715 C C . MET A 1 93 ? 3.389 -3.943 -5.716 1.00 94.56 93 MET A C 1
ATOM 717 O O . MET A 1 93 ? 2.728 -4.931 -5.394 1.00 94.56 93 MET A O 1
ATOM 721 N N . SER A 1 94 ? 4.030 -3.196 -4.813 1.00 95.88 94 SER A N 1
ATOM 722 C CA . SER A 1 94 ? 4.041 -3.545 -3.392 1.00 95.88 94 SER A CA 1
ATOM 723 C C . SER A 1 94 ? 2.652 -3.483 -2.767 1.00 95.88 94 SER A C 1
ATOM 725 O O . SER A 1 94 ? 2.288 -4.375 -1.994 1.00 95.88 94 SER A O 1
ATOM 727 N N . CYS A 1 95 ? 1.849 -2.486 -3.149 1.00 95.25 95 CYS A N 1
ATOM 728 C CA . CYS A 1 95 ? 0.453 -2.384 -2.730 1.00 95.25 95 CYS A CA 1
ATOM 729 C C . CYS A 1 95 ? -0.415 -3.488 -3.349 1.00 95.25 95 CYS A C 1
ATOM 731 O O . CYS A 1 95 ? -1.266 -4.050 -2.662 1.00 95.25 95 CYS A O 1
ATOM 733 N N . ALA A 1 96 ? -0.176 -3.863 -4.609 1.00 94.25 96 ALA A N 1
ATOM 734 C CA . ALA A 1 96 ? -0.925 -4.937 -5.263 1.00 94.25 96 ALA A CA 1
ATOM 735 C C . ALA A 1 96 ? -0.669 -6.311 -4.617 1.00 94.25 96 ALA A C 1
ATOM 737 O O . ALA A 1 96 ? -1.600 -7.097 -4.410 1.00 94.25 96 ALA A O 1
ATOM 738 N N . ILE A 1 97 ? 0.589 -6.593 -4.258 1.00 94.50 97 ILE A N 1
ATOM 739 C CA . ILE A 1 97 ? 0.979 -7.797 -3.512 1.00 94.50 97 ILE A CA 1
ATOM 740 C C . ILE A 1 97 ? 0.313 -7.792 -2.131 1.00 94.50 97 ILE A C 1
ATOM 742 O O . ILE A 1 97 ? -0.309 -8.783 -1.744 1.00 94.50 97 ILE A O 1
ATOM 746 N N . ALA A 1 98 ? 0.392 -6.666 -1.418 1.00 94.25 98 ALA A N 1
ATOM 747 C CA . ALA A 1 98 ? -0.219 -6.487 -0.107 1.00 94.25 98 ALA A CA 1
ATOM 748 C C . ALA A 1 98 ? -1.739 -6.724 -0.130 1.00 94.25 98 ALA A C 1
ATOM 750 O O . ALA A 1 98 ? -2.234 -7.528 0.659 1.00 94.25 98 ALA A O 1
ATOM 751 N N . ASP A 1 99 ? -2.461 -6.099 -1.067 1.00 93.12 99 ASP A N 1
ATOM 752 C CA . ASP A 1 99 ? -3.913 -6.256 -1.229 1.00 93.12 99 ASP A CA 1
ATOM 753 C C . ASP A 1 99 ? -4.297 -7.708 -1.541 1.00 93.12 99 ASP A C 1
ATOM 755 O O . ASP A 1 99 ? -5.204 -8.266 -0.924 1.00 93.12 99 ASP A O 1
ATOM 759 N N . THR A 1 100 ? -3.551 -8.362 -2.437 1.00 92.25 100 THR A N 1
ATOM 760 C CA . THR A 1 100 ? -3.791 -9.767 -2.808 1.00 92.25 100 THR A CA 1
ATOM 761 C C . THR A 1 100 ? -3.608 -10.707 -1.614 1.00 92.25 100 THR A C 1
ATOM 763 O O . THR A 1 100 ? -4.357 -11.678 -1.447 1.00 92.25 100 THR A O 1
ATOM 766 N N . ILE A 1 101 ? -2.610 -10.432 -0.773 1.00 91.12 101 ILE A N 1
ATOM 767 C CA . ILE A 1 101 ? -2.341 -11.197 0.446 1.00 91.12 101 ILE A CA 1
ATOM 768 C C . ILE A 1 101 ? -3.406 -10.915 1.505 1.00 91.12 101 ILE A C 1
ATOM 770 O O . ILE A 1 101 ? -3.888 -11.865 2.123 1.00 91.12 101 ILE A O 1
ATOM 774 N N . ASP A 1 102 ? -3.831 -9.665 1.677 1.00 89.25 102 ASP A N 1
ATOM 775 C CA . ASP A 1 102 ? -4.911 -9.299 2.597 1.00 89.25 102 ASP A CA 1
ATOM 776 C C . ASP A 1 102 ? -6.226 -9.985 2.207 1.00 89.25 102 ASP A C 1
ATOM 778 O O . ASP A 1 102 ? -6.895 -10.578 3.053 1.00 89.25 102 ASP A O 1
ATOM 782 N N . ASP A 1 103 ? -6.552 -10.018 0.915 1.00 87.38 103 ASP A N 1
ATOM 783 C CA . ASP A 1 103 ? -7.696 -10.756 0.378 1.00 87.38 103 ASP A CA 1
ATOM 784 C C . ASP A 1 103 ? -7.627 -12.257 0.686 1.00 87.38 103 ASP A C 1
ATOM 786 O O . ASP A 1 103 ? -8.645 -12.907 0.958 1.00 87.38 103 ASP A O 1
ATOM 790 N N . TYR A 1 104 ? -6.425 -12.830 0.635 1.00 85.88 104 TYR A N 1
ATOM 791 C CA . TYR A 1 104 ? -6.206 -14.227 0.982 1.00 85.88 104 TYR A CA 1
ATOM 792 C C . TYR A 1 104 ? -6.330 -14.484 2.494 1.00 85.88 104 TYR A C 1
ATOM 794 O O . TYR A 1 104 ? -6.922 -15.496 2.907 1.00 85.88 104 TYR A O 1
ATOM 802 N N . LEU A 1 105 ? -5.772 -13.589 3.314 1.00 84.44 105 LEU A N 1
ATOM 803 C CA . LEU A 1 105 ? -5.815 -13.652 4.774 1.00 84.44 105 LEU A CA 1
ATOM 804 C C . LEU A 1 105 ? -7.246 -13.506 5.293 1.00 84.44 105 LEU A C 1
ATOM 806 O O . LEU A 1 105 ? -7.641 -14.290 6.157 1.00 84.44 105 LEU A O 1
ATOM 810 N N . LEU A 1 106 ? -8.030 -12.608 4.696 1.00 81.12 106 LEU A N 1
ATOM 811 C CA . LEU A 1 106 ? -9.465 -12.450 4.933 1.00 81.12 106 LEU A CA 1
ATOM 812 C C . LEU A 1 106 ? -10.233 -13.742 4.613 1.00 81.12 106 LEU A C 1
ATOM 814 O O . LEU A 1 106 ? -11.101 -14.157 5.373 1.00 81.12 106 LEU A O 1
ATOM 818 N N . GLY A 1 107 ? -9.835 -14.452 3.551 1.00 72.75 107 GLY A N 1
ATOM 819 C CA . GLY A 1 107 ? -10.449 -15.720 3.160 1.00 72.75 107 GLY A CA 1
ATOM 820 C C . GLY A 1 107 ? -11.873 -15.560 2.614 1.00 72.75 107 GLY A C 1
ATOM 821 O O . GLY A 1 107 ? -12.365 -14.457 2.387 1.00 72.75 107 GLY A O 1
ATOM 822 N N . THR A 1 108 ? -12.532 -16.688 2.346 1.00 57.12 108 THR A N 1
ATOM 823 C CA . THR A 1 108 ? -13.970 -16.729 2.062 1.00 57.12 108 THR A CA 1
ATOM 824 C C . THR A 1 108 ? -14.715 -16.711 3.390 1.00 57.12 108 THR A C 1
ATOM 826 O O . THR A 1 108 ? -14.890 -17.755 4.021 1.00 57.12 108 THR A O 1
ATOM 829 N N . SER A 1 109 ? -15.109 -15.524 3.840 1.00 50.50 109 SER A N 1
ATOM 830 C CA . SER A 1 109 ? -16.019 -15.355 4.970 1.00 50.50 109 SER A CA 1
ATOM 831 C C . SER A 1 109 ? -17.408 -15.855 4.559 1.00 50.50 109 SER A C 1
ATOM 833 O O . SER A 1 109 ? -18.238 -15.080 4.094 1.00 50.50 109 SER A O 1
ATOM 835 N N . TYR A 1 110 ? -17.656 -17.161 4.657 1.00 43.81 110 TYR A N 1
ATOM 836 C CA . TYR A 1 110 ? -19.024 -17.671 4.631 1.00 43.81 110 TYR A CA 1
ATOM 837 C C . TYR A 1 110 ? -19.634 -17.408 6.003 1.00 43.81 110 TYR A C 1
ATOM 839 O O . TYR A 1 110 ? -19.226 -17.998 7.006 1.00 43.81 110 TYR A O 1
ATOM 847 N N . ASP A 1 111 ? -20.583 -16.481 6.043 1.00 47.47 111 ASP A N 1
ATOM 848 C CA . ASP A 1 111 ? -21.385 -16.204 7.225 1.00 47.47 111 ASP A CA 1
ATOM 849 C C . ASP A 1 111 ? -22.435 -17.313 7.389 1.00 47.47 111 ASP A C 1
ATOM 851 O O . ASP A 1 111 ? -23.568 -17.214 6.915 1.00 47.47 111 ASP A O 1
ATOM 855 N N . LEU A 1 112 ? -22.027 -18.420 8.017 1.00 48.31 112 LEU A N 1
ATOM 856 C CA . LEU A 1 112 ? -22.904 -19.562 8.305 1.00 48.31 112 LEU A CA 1
ATOM 857 C C . LEU A 1 112 ? -24.046 -19.199 9.268 1.00 48.31 112 LEU A C 1
ATOM 859 O O . LEU A 1 112 ? -25.017 -19.948 9.355 1.00 48.31 112 LEU A O 1
ATOM 863 N N . SER A 1 113 ? -23.988 -18.035 9.926 1.00 49.84 113 SER A N 1
ATOM 864 C CA . SER A 1 113 ? -25.084 -17.500 10.743 1.00 49.84 113 SER A CA 1
ATOM 865 C C . SER A 1 113 ? -26.351 -17.303 9.904 1.00 49.84 113 SER A C 1
ATOM 867 O O . SER A 1 113 ? -27.458 -17.511 10.394 1.00 49.84 113 SER A O 1
ATOM 869 N N . LYS A 1 114 ? -26.199 -17.003 8.606 1.00 49.34 114 LYS A N 1
ATOM 870 C CA . LYS A 1 114 ? -27.324 -16.920 7.664 1.00 49.34 114 LYS A CA 1
ATOM 871 C C . LYS A 1 114 ? -27.933 -18.284 7.347 1.00 49.34 114 LYS A C 1
ATOM 873 O O . LYS A 1 114 ? -29.134 -18.372 7.151 1.00 49.34 114 LYS A O 1
ATOM 878 N N . VAL A 1 115 ? -27.134 -19.351 7.341 1.00 51.47 115 VAL A N 1
ATOM 879 C CA . VAL A 1 115 ? -27.621 -20.724 7.110 1.00 51.47 115 VAL A CA 1
ATOM 880 C C . VAL A 1 115 ? -28.333 -21.257 8.357 1.00 51.47 115 VAL A C 1
ATOM 882 O O . VAL A 1 115 ? -29.396 -21.864 8.252 1.00 51.47 115 VAL A O 1
ATOM 885 N N . ALA A 1 116 ? -27.807 -20.953 9.547 1.00 52.22 116 ALA A N 1
ATOM 886 C CA . ALA A 1 116 ? -28.433 -21.305 10.822 1.00 52.22 116 ALA A CA 1
ATOM 887 C C . ALA A 1 116 ? -29.770 -20.574 11.066 1.00 52.22 116 ALA A C 1
ATOM 889 O O . ALA A 1 116 ? -30.638 -21.105 11.758 1.00 52.22 116 ALA A O 1
ATOM 890 N N . ALA A 1 117 ? -29.955 -19.384 10.481 1.00 57.97 117 ALA A N 1
ATOM 891 C CA . ALA A 1 117 ? -31.221 -18.651 10.515 1.00 57.97 117 ALA A CA 1
ATOM 892 C C . ALA A 1 117 ? -32.313 -19.280 9.627 1.00 57.97 117 ALA A C 1
ATOM 894 O O . ALA A 1 117 ? -33.494 -19.085 9.895 1.00 57.97 117 ALA A O 1
ATOM 895 N N . ILE A 1 118 ? -31.929 -20.042 8.595 1.00 56.00 118 ILE A N 1
ATOM 896 C CA . ILE A 1 118 ? -32.859 -20.623 7.612 1.00 56.00 118 ILE A CA 1
ATOM 897 C C . ILE A 1 118 ? -33.347 -22.018 8.043 1.00 56.00 118 ILE A C 1
ATOM 899 O O . ILE A 1 118 ? -34.461 -22.398 7.693 1.00 56.00 118 ILE A O 1
ATOM 903 N N . VAL A 1 119 ? -32.570 -22.783 8.829 1.00 56.44 119 VAL A N 1
ATOM 904 C CA . VAL A 1 119 ? -32.941 -24.164 9.218 1.00 56.44 119 VAL A CA 1
ATOM 905 C C . VAL A 1 119 ? -32.743 -24.423 10.727 1.00 56.44 119 VAL A C 1
ATOM 907 O O . VAL A 1 119 ? -31.685 -24.901 11.147 1.00 56.44 119 VAL A O 1
ATOM 910 N N . PRO A 1 120 ? -33.765 -24.167 11.571 1.00 56.19 120 PRO A N 1
ATOM 911 C CA . PRO A 1 120 ? -33.685 -24.306 13.034 1.00 56.19 120 PRO A CA 1
ATOM 912 C C . PRO A 1 120 ? -33.423 -25.736 13.534 1.00 56.19 120 PRO A C 1
ATOM 914 O O . PRO A 1 120 ? -32.825 -25.920 14.595 1.00 56.19 120 PRO A O 1
ATOM 917 N N . VAL A 1 121 ? -33.839 -26.748 12.767 1.00 62.12 121 VAL A N 1
ATOM 918 C CA . VAL A 1 121 ? -33.701 -28.180 13.103 1.00 62.12 121 VAL A CA 1
ATOM 919 C C . VAL A 1 121 ? -32.238 -28.646 13.122 1.00 62.12 121 VAL A C 1
ATOM 921 O O . VAL A 1 121 ? -31.903 -29.602 13.814 1.00 62.12 121 VAL A O 1
ATOM 924 N N . LEU A 1 122 ? -31.328 -27.932 12.450 1.00 58.69 122 LEU A N 1
ATOM 925 C CA . LEU A 1 122 ? -29.898 -28.262 12.425 1.00 58.69 122 LEU A CA 1
ATOM 926 C C . LEU A 1 122 ? -29.096 -27.652 13.590 1.00 58.69 122 LEU A C 1
ATOM 928 O O . LEU A 1 122 ? -27.885 -27.849 13.655 1.00 58.69 122 LEU A O 1
ATOM 932 N N . ARG A 1 123 ? -29.728 -26.946 14.541 1.00 57.25 123 ARG A N 1
ATOM 933 C CA . ARG A 1 123 ? -29.052 -26.299 15.689 1.00 57.25 123 ARG A CA 1
ATOM 934 C C . ARG A 1 123 ? -28.112 -27.207 16.511 1.00 57.25 123 ARG A C 1
ATOM 936 O O . ARG A 1 123 ? -27.034 -26.728 16.867 1.00 57.25 123 ARG A O 1
ATOM 943 N N . PRO A 1 124 ? -28.441 -28.480 16.815 1.00 59.72 124 PRO A N 1
ATOM 944 C CA . PRO A 1 124 ? -27.538 -29.351 17.576 1.00 59.72 124 PRO A CA 1
ATOM 945 C C . PRO A 1 124 ? -26.281 -29.716 16.773 1.00 59.72 124 PRO A C 1
ATOM 947 O O . PRO A 1 124 ? -25.167 -29.676 17.293 1.00 59.72 124 PRO A O 1
ATOM 950 N N . VAL A 1 125 ? -26.453 -29.988 15.476 1.00 59.97 125 VAL A N 1
ATOM 951 C CA . VAL A 1 125 ? -25.369 -30.291 14.529 1.00 59.97 125 VAL A CA 1
ATOM 952 C C . VAL A 1 125 ? -24.515 -29.050 14.259 1.00 59.97 125 VAL A C 1
ATOM 954 O O . VAL A 1 125 ? -23.296 -29.154 14.160 1.00 59.97 125 VAL A O 1
ATOM 957 N N . ALA A 1 126 ? -25.125 -27.862 14.220 1.00 57.31 126 ALA A N 1
ATOM 958 C CA . ALA A 1 126 ? -24.419 -26.590 14.105 1.00 57.31 126 ALA A CA 1
ATOM 959 C C . ALA A 1 126 ? -23.499 -26.337 15.311 1.00 57.31 126 ALA A C 1
ATOM 961 O O . ALA A 1 126 ? -22.345 -25.975 15.109 1.00 57.31 126 ALA A O 1
ATOM 962 N N . ARG A 1 127 ? -23.949 -26.617 16.545 1.00 56.81 127 ARG A N 1
ATOM 963 C CA . ARG A 1 127 ? -23.117 -26.487 17.760 1.00 56.81 127 ARG A CA 1
ATOM 964 C C . ARG A 1 127 ? -21.969 -27.500 17.821 1.00 56.81 127 ARG A C 1
ATOM 966 O O . ARG A 1 127 ? -20.861 -27.144 18.210 1.00 56.81 127 ARG A O 1
ATOM 973 N N . ALA A 1 128 ? -22.193 -28.746 17.398 1.00 59.44 128 ALA A N 1
ATOM 974 C CA . ALA A 1 128 ? -21.115 -29.737 17.286 1.00 59.44 128 ALA A CA 1
ATOM 975 C C . ALA A 1 128 ? -20.119 -29.374 16.162 1.00 59.44 128 ALA A C 1
ATOM 977 O O . ALA A 1 128 ? -18.902 -29.490 16.322 1.00 59.44 128 ALA A O 1
ATOM 978 N N . GLY A 1 129 ? -20.629 -28.855 15.041 1.00 56.41 129 GLY A N 1
ATOM 979 C CA . GLY A 1 129 ? -19.836 -28.340 13.928 1.00 56.41 129 GLY A CA 1
ATOM 980 C C . GLY A 1 129 ? -19.050 -27.074 14.274 1.00 56.41 129 GLY A C 1
ATOM 981 O O . GLY A 1 129 ? -17.952 -26.891 13.757 1.00 56.41 129 GLY A O 1
ATOM 982 N N . GLU A 1 130 ? -19.546 -26.226 15.179 1.00 58.34 130 GLU A N 1
ATOM 983 C CA . GLU A 1 130 ? -18.855 -25.026 15.668 1.00 58.34 130 GLU A CA 1
ATOM 984 C C . GLU A 1 130 ? -17.530 -25.364 16.359 1.00 58.34 130 GLU A C 1
ATOM 986 O O . GLU A 1 130 ? -16.546 -24.655 16.147 1.00 58.34 130 GLU A O 1
ATOM 991 N N . GLY A 1 131 ? -17.447 -26.468 17.109 1.00 59.75 131 GLY A N 1
ATOM 992 C CA . GLY A 1 131 ? -16.194 -26.934 17.718 1.00 59.75 131 GLY A CA 1
ATOM 993 C C . GLY A 1 131 ? -15.143 -27.321 16.671 1.00 59.75 131 GLY A C 1
ATOM 994 O O . GLY A 1 131 ? -13.993 -26.890 16.728 1.00 59.75 131 GLY A O 1
ATOM 995 N N . VAL A 1 132 ? -15.554 -28.057 15.636 1.00 66.81 132 VAL A N 1
ATOM 996 C CA . VAL A 1 132 ? -14.669 -28.451 14.526 1.00 66.81 132 VAL A CA 1
ATOM 997 C C . VAL A 1 132 ? -14.292 -27.244 13.663 1.00 66.81 132 VAL A C 1
ATOM 999 O O . VAL A 1 132 ? -13.131 -27.078 13.290 1.00 66.81 132 VAL A O 1
ATOM 1002 N N . LEU A 1 133 ? -15.242 -26.350 13.385 1.00 65.19 133 LEU A N 1
ATOM 1003 C CA . LEU A 1 133 ? -15.015 -25.108 12.648 1.00 65.19 133 LEU A CA 1
ATOM 1004 C C . LEU A 1 133 ? -14.099 -24.155 13.415 1.00 65.19 133 LEU A C 1
ATOM 1006 O O . LEU A 1 133 ? -13.268 -23.504 12.789 1.00 65.19 133 LEU A O 1
ATOM 1010 N N . THR A 1 134 ? -14.209 -24.056 14.740 1.00 65.81 134 THR A N 1
ATOM 1011 C CA . THR A 1 134 ? -13.316 -23.229 15.566 1.00 65.81 134 THR A CA 1
ATOM 1012 C C . THR A 1 134 ? -11.918 -23.830 15.634 1.00 65.81 134 THR A C 1
ATOM 1014 O O . THR A 1 134 ? -10.959 -23.095 15.407 1.00 65.81 134 THR A O 1
ATOM 1017 N N . LEU A 1 135 ? -11.767 -25.147 15.801 1.00 66.12 135 LEU A N 1
ATOM 1018 C CA . LEU A 1 135 ? -10.472 -25.835 15.686 1.00 66.12 135 LEU A CA 1
ATOM 1019 C C . LEU A 1 135 ? -9.839 -25.632 14.305 1.00 66.12 135 LEU A C 1
ATOM 1021 O O . LEU A 1 135 ? -8.673 -25.250 14.202 1.00 66.12 135 LEU A O 1
ATOM 1025 N N . TRP A 1 136 ? -10.620 -25.786 13.236 1.00 68.69 136 TRP A N 1
ATOM 1026 C CA . TRP A 1 136 ? -10.159 -25.570 11.868 1.00 68.69 136 TRP A CA 1
ATOM 1027 C C . TRP A 1 136 ? -9.795 -24.105 11.602 1.00 68.69 136 TRP A C 1
ATOM 1029 O O . TRP A 1 136 ? -8.748 -23.825 11.018 1.00 68.69 136 TRP A O 1
ATOM 1039 N N . ARG A 1 137 ? -10.597 -23.147 12.088 1.00 69.25 137 ARG A N 1
ATOM 1040 C CA . ARG A 1 137 ? -10.295 -21.705 12.043 1.00 69.25 137 ARG A CA 1
ATOM 1041 C C . ARG A 1 137 ? -9.020 -21.382 12.817 1.00 69.25 137 ARG A C 1
ATOM 1043 O O . ARG A 1 137 ? -8.214 -20.598 12.325 1.00 69.25 137 ARG A O 1
ATOM 1050 N N . THR A 1 138 ? -8.797 -22.014 13.966 1.00 65.56 138 THR A N 1
ATOM 1051 C CA . THR A 1 138 ? -7.623 -21.788 14.823 1.00 65.56 138 THR A CA 1
ATOM 1052 C C . THR A 1 138 ? -6.359 -22.380 14.203 1.00 65.56 138 THR A C 1
ATOM 1054 O O . THR A 1 138 ? -5.343 -21.692 14.106 1.00 65.56 138 THR A O 1
ATOM 1057 N N . ALA A 1 139 ? -6.428 -23.603 13.673 1.00 66.62 139 ALA A N 1
ATOM 1058 C CA . ALA A 1 139 ? -5.340 -24.231 12.925 1.00 66.62 139 ALA A CA 1
ATOM 1059 C C . ALA A 1 139 ? -5.011 -23.453 11.639 1.00 66.62 139 ALA A C 1
ATOM 1061 O O . ALA A 1 139 ? -3.844 -23.226 11.308 1.00 66.62 139 ALA A O 1
ATOM 1062 N N . ARG A 1 140 ? -6.037 -22.969 10.928 1.00 70.88 140 ARG A N 1
ATOM 1063 C CA . ARG A 1 140 ? -5.883 -22.105 9.750 1.00 70.88 140 ARG A CA 1
ATOM 1064 C C . ARG A 1 140 ? -5.272 -20.756 10.118 1.00 70.88 140 ARG A C 1
ATOM 1066 O O . ARG A 1 140 ? -4.406 -20.278 9.389 1.00 70.88 140 ARG A O 1
ATOM 1073 N N . ALA A 1 141 ? -5.683 -20.159 11.234 1.00 69.75 141 ALA A N 1
ATOM 1074 C CA . ALA A 1 141 ? -5.097 -18.931 11.754 1.00 69.75 141 ALA A CA 1
ATOM 1075 C C . ALA A 1 141 ? -3.623 -19.145 12.103 1.00 69.75 141 ALA A C 1
ATOM 1077 O O . ALA A 1 141 ? -2.796 -18.349 11.673 1.00 69.75 141 ALA A O 1
ATOM 1078 N N . TRP A 1 142 ? -3.281 -20.248 12.783 1.00 67.44 142 TRP A N 1
ATOM 1079 C CA . TRP A 1 142 ? -1.905 -20.626 13.117 1.00 67.44 142 TRP A CA 1
ATOM 1080 C C . TRP A 1 142 ? -1.030 -20.767 11.869 1.00 67.44 142 TRP A C 1
ATOM 1082 O O . TRP A 1 142 ? -0.012 -20.087 11.751 1.00 67.44 142 TRP A O 1
ATOM 1092 N N . ARG A 1 143 ? -1.499 -21.526 10.868 1.00 70.38 143 ARG A N 1
ATOM 1093 C CA . ARG A 1 143 ? -0.818 -21.692 9.572 1.00 70.38 143 ARG A CA 1
ATOM 1094 C C . ARG A 1 143 ? -0.615 -20.362 8.829 1.00 70.38 143 ARG A C 1
ATOM 1096 O O . ARG A 1 143 ? 0.302 -20.234 8.024 1.00 70.38 143 ARG A O 1
ATOM 1103 N N . ARG A 1 144 ? -1.461 -19.361 9.091 1.00 81.81 144 ARG A N 1
ATOM 1104 C CA . ARG A 1 144 ? -1.407 -18.025 8.478 1.00 81.81 144 ARG A CA 1
ATOM 1105 C C . ARG A 1 144 ? -0.650 -16.989 9.311 1.00 81.81 144 ARG A C 1
ATOM 1107 O O . ARG A 1 144 ? -0.456 -15.883 8.813 1.00 81.81 144 ARG A O 1
ATOM 1114 N N . ARG A 1 145 ? -0.188 -17.308 10.528 1.00 83.38 145 ARG A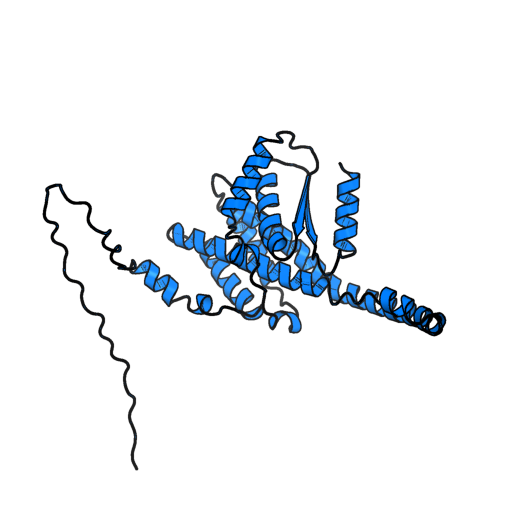 N 1
ATOM 1115 C CA . ARG A 1 145 ? 0.505 -16.340 11.405 1.00 83.38 145 ARG A CA 1
ATOM 1116 C C . ARG A 1 145 ? 1.776 -15.797 10.775 1.00 83.38 145 ARG A C 1
ATOM 1118 O O . ARG A 1 145 ? 1.977 -14.588 10.805 1.00 83.38 145 ARG A O 1
ATOM 1125 N N . ASN A 1 146 ? 2.580 -16.663 10.160 1.00 87.00 146 ASN A N 1
ATOM 1126 C CA . ASN A 1 146 ? 3.821 -16.250 9.503 1.00 87.00 146 ASN A CA 1
ATOM 1127 C C . ASN A 1 146 ? 3.543 -15.299 8.335 1.00 87.00 146 ASN A C 1
ATOM 1129 O O . ASN A 1 146 ? 4.182 -14.259 8.235 1.00 87.00 146 ASN A O 1
ATOM 1133 N N . LEU A 1 147 ? 2.529 -15.595 7.514 1.00 89.06 147 LEU A N 1
ATOM 1134 C CA . LEU A 1 147 ? 2.122 -14.720 6.413 1.00 89.06 147 LEU A CA 1
ATOM 1135 C C . LEU A 1 147 ? 1.535 -13.393 6.918 1.00 89.06 147 LEU A C 1
ATOM 1137 O O . LEU A 1 147 ? 1.834 -12.342 6.366 1.00 89.06 147 LEU A O 1
ATOM 1141 N N . ALA A 1 148 ? 0.730 -13.422 7.982 1.00 88.25 148 ALA A N 1
ATOM 1142 C CA . ALA A 1 148 ? 0.190 -12.214 8.599 1.00 88.25 148 ALA A CA 1
ATOM 1143 C C . ALA A 1 148 ? 1.289 -11.350 9.242 1.00 88.25 148 ALA A C 1
ATOM 1145 O O . ALA A 1 148 ? 1.200 -10.126 9.202 1.00 88.25 148 ALA A O 1
ATOM 1146 N N . ARG A 1 149 ? 2.324 -11.969 9.826 1.00 90.94 149 ARG A N 1
ATOM 1147 C CA . ARG A 1 149 ? 3.509 -11.269 10.338 1.00 90.94 149 ARG A CA 1
ATOM 1148 C C . ARG A 1 149 ? 4.294 -10.633 9.196 1.00 90.94 149 ARG A C 1
ATOM 1150 O O . ARG A 1 149 ? 4.472 -9.421 9.219 1.00 90.94 149 ARG A O 1
ATOM 1157 N N . TRP A 1 150 ? 4.641 -11.421 8.179 1.00 93.69 150 TRP A N 1
ATOM 1158 C CA . TRP A 1 150 ? 5.304 -10.934 6.968 1.00 93.69 150 TRP A CA 1
ATOM 1159 C C . TRP A 1 150 ? 4.536 -9.760 6.351 1.00 93.69 150 TRP A C 1
ATOM 1161 O O . TRP A 1 150 ? 5.120 -8.733 6.046 1.00 93.69 150 TRP A O 1
ATOM 1171 N N . ARG A 1 151 ? 3.203 -9.846 6.260 1.00 92.94 151 ARG A N 1
ATOM 1172 C CA . ARG A 1 151 ? 2.356 -8.780 5.706 1.00 92.94 151 ARG A CA 1
ATOM 1173 C C . ARG A 1 151 ? 2.405 -7.485 6.524 1.00 92.94 151 ARG A C 1
ATOM 1175 O O . ARG A 1 151 ? 2.314 -6.405 5.938 1.00 92.94 151 ARG A O 1
ATOM 1182 N N . ARG A 1 152 ? 2.525 -7.571 7.854 1.00 92.06 152 ARG A N 1
ATOM 1183 C CA . ARG A 1 152 ? 2.708 -6.389 8.714 1.00 92.06 152 ARG A CA 1
ATOM 1184 C C . ARG A 1 152 ? 4.080 -5.759 8.500 1.00 92.06 152 ARG A C 1
ATOM 1186 O O . ARG A 1 152 ? 4.148 -4.553 8.304 1.00 92.06 152 ARG A O 1
ATOM 1193 N N . GLU A 1 153 ? 5.132 -6.572 8.486 1.00 94.88 153 GLU A N 1
ATOM 1194 C CA . GLU A 1 153 ? 6.505 -6.115 8.227 1.00 94.88 153 GLU A CA 1
ATOM 1195 C C . GLU A 1 153 ? 6.633 -5.490 6.831 1.00 94.88 153 GLU A C 1
ATOM 1197 O O . GLU A 1 153 ? 7.214 -4.418 6.690 1.00 94.88 153 GLU A O 1
ATOM 1202 N N . TRP A 1 154 ? 5.996 -6.103 5.829 1.00 96.00 154 TRP A N 1
ATOM 1203 C CA . TRP A 1 154 ? 5.855 -5.577 4.472 1.00 96.00 154 TRP A CA 1
ATOM 1204 C C . TRP A 1 154 ? 5.186 -4.207 4.457 1.00 96.00 154 TRP A C 1
ATOM 1206 O O . TRP A 1 154 ? 5.683 -3.287 3.822 1.00 96.00 154 TRP A O 1
ATOM 1216 N N . GLY A 1 155 ? 4.075 -4.054 5.185 1.00 94.44 155 GLY A N 1
ATOM 1217 C CA . GLY A 1 155 ? 3.363 -2.781 5.281 1.00 94.44 155 GLY A CA 1
ATOM 1218 C C . GLY A 1 155 ? 4.240 -1.657 5.830 1.00 94.44 155 GLY A C 1
ATOM 1219 O O . GLY A 1 155 ? 4.260 -0.585 5.240 1.00 94.44 155 GLY A O 1
ATOM 1220 N N . GLY A 1 156 ? 4.997 -1.927 6.900 1.00 93.69 156 GLY A N 1
ATOM 1221 C CA . GLY A 1 156 ? 5.937 -0.953 7.463 1.00 93.69 156 GLY A CA 1
ATOM 1222 C C . GLY A 1 156 ? 7.054 -0.576 6.487 1.00 93.69 156 GLY A C 1
ATOM 1223 O O . GLY A 1 156 ? 7.313 0.602 6.287 1.00 93.69 156 GLY A O 1
ATOM 1224 N N . ALA A 1 157 ? 7.653 -1.558 5.805 1.00 95.62 157 ALA A N 1
ATOM 1225 C CA . ALA A 1 157 ? 8.706 -1.297 4.820 1.00 95.62 157 ALA A CA 1
ATOM 1226 C C . ALA A 1 157 ? 8.205 -0.497 3.599 1.00 95.62 157 ALA A C 1
ATOM 1228 O O . ALA A 1 157 ? 8.913 0.367 3.088 1.00 95.62 157 ALA A O 1
ATOM 1229 N N . VAL A 1 158 ? 6.977 -0.763 3.131 1.00 95.69 158 VAL A N 1
ATOM 1230 C CA . VAL A 1 158 ? 6.345 0.016 2.050 1.00 95.69 158 VAL A CA 1
ATOM 1231 C C . VAL A 1 158 ? 6.117 1.454 2.490 1.00 95.69 158 VAL A C 1
ATOM 1233 O O . VAL A 1 158 ? 6.351 2.377 1.720 1.00 95.69 158 VAL A O 1
ATOM 1236 N N . GLU A 1 159 ? 5.657 1.650 3.718 1.00 94.44 159 GLU A N 1
ATOM 1237 C CA . GLU A 1 159 ? 5.399 2.978 4.251 1.00 94.44 159 GLU A CA 1
ATOM 1238 C C . GLU A 1 159 ? 6.687 3.794 4.423 1.00 94.44 159 GLU A C 1
ATOM 1240 O O . GLU A 1 159 ? 6.738 4.933 3.973 1.00 94.44 159 GLU A O 1
ATOM 1245 N N . GLU A 1 160 ? 7.752 3.194 4.962 1.00 93.25 160 GLU A N 1
ATOM 1246 C CA . GLU A 1 160 ? 9.091 3.803 5.040 1.00 93.25 160 GLU A CA 1
ATOM 1247 C C . GLU A 1 160 ? 9.605 4.225 3.663 1.00 93.25 160 GLU A C 1
ATOM 1249 O O . GLU A 1 160 ? 10.085 5.345 3.483 1.00 93.25 160 GLU A O 1
ATOM 1254 N N . PHE A 1 161 ? 9.429 3.360 2.664 1.00 94.25 161 PHE A N 1
ATOM 1255 C CA . PHE A 1 161 ? 9.779 3.681 1.286 1.00 94.25 161 PHE A CA 1
ATOM 1256 C C . PHE A 1 161 ? 8.961 4.868 0.755 1.00 94.25 161 PHE A C 1
ATOM 1258 O O . PHE A 1 161 ? 9.507 5.770 0.120 1.00 94.25 161 PHE A O 1
ATOM 1265 N N . LEU A 1 162 ? 7.657 4.908 1.040 1.00 93.69 162 LEU A N 1
ATOM 1266 C CA . LEU A 1 162 ? 6.772 5.997 0.621 1.00 93.69 162 LEU A CA 1
ATOM 1267 C C . LEU A 1 162 ? 7.059 7.318 1.333 1.00 93.69 162 LEU A C 1
ATOM 1269 O O . LEU A 1 162 ? 6.904 8.368 0.709 1.00 93.69 162 LEU A O 1
ATOM 1273 N N . MET A 1 163 ? 7.506 7.294 2.589 1.00 90.75 163 MET A N 1
ATOM 1274 C CA . MET A 1 163 ? 7.926 8.510 3.286 1.00 90.75 163 MET A CA 1
ATOM 1275 C C . MET A 1 163 ? 9.079 9.187 2.538 1.00 90.75 163 MET A C 1
ATOM 1277 O O . MET A 1 163 ? 8.994 10.377 2.240 1.00 90.75 163 MET A O 1
ATOM 1281 N N . GLY A 1 164 ? 10.102 8.421 2.145 1.00 86.06 164 GLY A N 1
ATOM 1282 C CA . GLY A 1 164 ? 11.249 8.954 1.405 1.00 86.06 164 GLY A CA 1
ATOM 1283 C C . GLY A 1 164 ? 10.935 9.355 -0.042 1.00 86.06 164 GLY A C 1
ATOM 1284 O O . GLY A 1 164 ? 11.497 10.321 -0.550 1.00 86.06 164 GLY A O 1
ATOM 1285 N N . VAL A 1 165 ? 10.032 8.634 -0.717 1.00 85.12 165 VAL A N 1
ATOM 1286 C CA . VAL A 1 165 ? 9.749 8.832 -2.152 1.00 85.12 165 VAL A CA 1
ATOM 1287 C C . VAL A 1 165 ? 8.631 9.837 -2.427 1.00 85.12 165 VAL A C 1
ATOM 1289 O O . VAL A 1 165 ? 8.721 10.596 -3.388 1.00 85.12 165 VAL A O 1
ATOM 1292 N N . VAL A 1 166 ? 7.548 9.787 -1.651 1.00 79.19 166 VAL A N 1
ATOM 1293 C CA . VAL A 1 166 ? 6.283 10.469 -1.968 1.00 79.19 166 VAL A CA 1
ATOM 1294 C C . VAL A 1 166 ? 6.020 11.641 -1.026 1.00 79.19 166 VAL A C 1
ATOM 1296 O O . VAL A 1 166 ? 5.499 12.670 -1.458 1.00 79.19 166 VAL A O 1
ATOM 1299 N N . ALA A 1 167 ? 6.359 11.493 0.255 1.00 73.38 167 ALA A N 1
ATOM 1300 C CA . ALA A 1 167 ? 6.054 12.500 1.265 1.00 73.38 167 ALA A CA 1
ATOM 1301 C C . ALA A 1 167 ? 7.151 13.566 1.414 1.00 73.38 167 ALA A C 1
ATOM 1303 O O . ALA A 1 167 ? 6.836 14.739 1.620 1.00 73.38 167 ALA A O 1
ATOM 1304 N N . ALA A 1 168 ? 8.423 13.181 1.290 1.00 71.12 168 ALA A N 1
ATOM 1305 C CA . ALA A 1 168 ? 9.540 14.087 1.505 1.00 71.12 168 ALA A CA 1
ATOM 1306 C C . ALA A 1 168 ? 9.605 15.200 0.440 1.00 71.12 168 ALA A C 1
ATOM 1308 O O . ALA A 1 168 ? 9.623 14.942 -0.763 1.00 71.12 168 ALA A O 1
ATOM 1309 N N . GLN A 1 169 ? 9.696 16.460 0.886 1.00 65.62 169 GLN A N 1
ATOM 1310 C CA . GLN A 1 169 ? 9.936 17.606 -0.007 1.00 65.62 169 GLN A CA 1
ATOM 1311 C C . GLN A 1 169 ? 11.324 17.535 -0.664 1.00 65.62 169 GLN A C 1
ATOM 1313 O O . GLN A 1 169 ? 11.523 18.051 -1.763 1.00 65.62 169 GLN A O 1
ATOM 1318 N N . ARG A 1 170 ? 12.276 16.877 0.009 1.00 67.44 170 ARG A N 1
ATOM 1319 C CA . ARG A 1 170 ? 13.579 16.486 -0.527 1.00 67.44 170 ARG A CA 1
ATOM 1320 C C . ARG A 1 170 ? 13.791 14.997 -0.256 1.00 67.44 170 ARG A C 1
ATOM 1322 O O . ARG A 1 170 ? 13.796 14.625 0.914 1.00 67.44 170 ARG A O 1
ATOM 1329 N N . PRO A 1 171 ? 13.954 14.163 -1.294 1.00 70.50 171 PRO A N 1
ATOM 1330 C CA . PRO A 1 171 ? 14.223 12.743 -1.116 1.00 70.50 171 PRO A CA 1
ATOM 1331 C C . PRO A 1 171 ? 15.518 12.548 -0.322 1.00 70.50 171 PRO A C 1
ATOM 1333 O O . PRO A 1 171 ? 16.586 12.972 -0.762 1.00 70.50 171 PRO A O 1
ATOM 1336 N N . GLU A 1 172 ? 15.427 11.912 0.841 1.00 81.06 172 GLU A N 1
ATOM 1337 C CA . GLU A 1 172 ? 16.603 11.459 1.580 1.00 81.06 172 GLU A CA 1
ATOM 1338 C C . GLU A 1 172 ? 17.013 10.097 1.017 1.00 81.06 172 GLU A C 1
ATOM 1340 O O . GLU A 1 172 ? 16.424 9.061 1.335 1.00 81.06 172 GLU A O 1
ATOM 1345 N N . GLU A 1 173 ? 17.979 10.116 0.097 1.00 84.25 173 GLU A N 1
ATOM 1346 C CA . GLU A 1 173 ? 18.382 8.934 -0.674 1.00 84.25 173 GLU A CA 1
ATOM 1347 C C . GLU A 1 173 ? 18.810 7.768 0.234 1.00 84.25 173 GLU A C 1
ATOM 1349 O O . GLU A 1 173 ? 18.426 6.632 -0.035 1.00 84.25 173 GLU A O 1
ATOM 1354 N N . ASP A 1 174 ? 19.476 8.041 1.363 1.00 85.56 174 ASP A N 1
ATOM 1355 C CA . ASP A 1 174 ? 19.884 7.017 2.336 1.00 85.56 174 ASP A CA 1
ATOM 1356 C C . ASP A 1 174 ? 18.690 6.300 2.987 1.00 85.56 174 ASP A C 1
ATOM 1358 O O . ASP A 1 174 ? 18.690 5.069 3.122 1.00 85.56 174 ASP A O 1
ATOM 1362 N N . ALA A 1 175 ? 17.644 7.051 3.347 1.00 86.62 175 ALA A N 1
ATOM 1363 C CA . ALA A 1 175 ? 16.416 6.506 3.920 1.00 86.62 175 ALA A CA 1
ATOM 1364 C C . ALA A 1 175 ? 15.645 5.665 2.888 1.00 86.62 175 ALA A C 1
ATOM 1366 O O . ALA A 1 175 ? 15.179 4.561 3.192 1.00 86.62 175 ALA A O 1
ATOM 1367 N N . ILE A 1 176 ? 15.572 6.141 1.638 1.00 88.50 176 ILE A N 1
ATOM 1368 C CA . ILE A 1 176 ? 14.968 5.395 0.522 1.00 88.50 176 ILE A CA 1
ATOM 1369 C C . ILE A 1 176 ? 15.720 4.082 0.302 1.00 88.50 176 ILE A C 1
ATOM 1371 O O . ILE A 1 176 ? 15.098 3.029 0.144 1.00 88.50 176 ILE A O 1
ATOM 1375 N N . ASP A 1 177 ? 17.049 4.121 0.323 1.00 89.88 177 ASP A N 1
ATOM 1376 C CA . ASP A 1 177 ? 17.884 2.946 0.121 1.00 89.88 177 ASP A CA 1
ATOM 1377 C C . ASP A 1 177 ? 17.783 1.938 1.271 1.00 89.88 177 ASP A C 1
ATOM 1379 O O . ASP A 1 177 ? 17.788 0.723 1.042 1.00 89.88 177 ASP A O 1
ATOM 1383 N N . GLN A 1 178 ? 17.643 2.409 2.511 1.00 91.81 178 GLN A N 1
ATOM 1384 C CA . GLN A 1 178 ? 17.374 1.547 3.659 1.00 91.81 178 GLN A CA 1
ATOM 1385 C C . GLN A 1 178 ? 16.019 0.843 3.519 1.00 91.81 178 GLN A C 1
ATOM 1387 O O . GLN A 1 178 ? 15.954 -0.387 3.632 1.00 91.81 178 GLN A O 1
ATOM 1392 N N . ALA A 1 179 ? 14.959 1.591 3.206 1.00 92.81 179 ALA A N 1
ATOM 1393 C CA . ALA A 1 179 ? 13.627 1.031 2.997 1.00 92.81 179 ALA A CA 1
ATOM 1394 C C . ALA A 1 179 ? 13.610 0.039 1.822 1.00 92.81 179 ALA A C 1
ATOM 1396 O O . ALA A 1 179 ? 13.042 -1.051 1.918 1.00 92.81 179 ALA A O 1
ATOM 1397 N N . ARG A 1 180 ? 14.323 0.355 0.734 1.00 94.00 180 ARG A N 1
ATOM 1398 C CA . ARG A 1 180 ? 14.519 -0.527 -0.424 1.00 94.00 180 ARG A CA 1
ATOM 1399 C C . ARG A 1 180 ? 15.177 -1.851 -0.034 1.00 94.00 180 ARG A C 1
ATOM 1401 O O . ARG A 1 180 ? 14.666 -2.907 -0.405 1.00 94.00 180 ARG A O 1
ATOM 1408 N N . ARG A 1 181 ? 16.281 -1.818 0.723 1.00 93.69 181 ARG A N 1
ATOM 1409 C CA . ARG A 1 181 ? 16.964 -3.032 1.214 1.00 93.69 181 ARG A CA 1
ATOM 1410 C C . ARG A 1 181 ? 16.049 -3.876 2.103 1.00 93.69 181 ARG A C 1
ATOM 1412 O O . ARG A 1 181 ? 16.076 -5.102 2.025 1.00 93.69 181 ARG A O 1
ATOM 1419 N N . ARG A 1 182 ? 15.204 -3.235 2.915 1.00 95.38 182 ARG A N 1
ATOM 1420 C CA . ARG A 1 182 ? 14.209 -3.926 3.745 1.00 95.38 182 ARG A CA 1
ATOM 1421 C C . ARG A 1 182 ? 13.099 -4.578 2.914 1.00 95.38 182 ARG A C 1
ATOM 1423 O O . ARG A 1 182 ? 12.700 -5.702 3.205 1.00 95.38 182 ARG A O 1
ATOM 1430 N N . LEU A 1 183 ? 12.614 -3.913 1.867 1.00 96.12 183 LEU A N 1
ATOM 1431 C CA . LEU A 1 183 ? 11.676 -4.517 0.915 1.00 96.12 183 LEU A CA 1
ATOM 1432 C C . LEU A 1 183 ? 12.305 -5.727 0.209 1.00 96.12 183 LEU A C 1
ATOM 1434 O O . LEU A 1 183 ? 11.674 -6.776 0.095 1.00 96.12 183 LEU A O 1
ATOM 1438 N N . GLU A 1 184 ? 13.561 -5.611 -0.218 1.00 94.88 184 GLU A N 1
ATOM 1439 C CA . GLU A 1 184 ? 14.306 -6.686 -0.881 1.00 94.88 184 GLU A CA 1
ATOM 1440 C C . GLU A 1 184 ? 14.507 -7.910 0.034 1.00 94.88 184 GLU A C 1
ATOM 1442 O O . GLU A 1 184 ? 14.269 -9.050 -0.383 1.00 94.88 184 GLU A O 1
ATOM 1447 N N . SER A 1 185 ? 14.842 -7.696 1.311 1.00 94.62 185 SER A N 1
ATOM 1448 C CA . SER A 1 185 ? 14.985 -8.794 2.276 1.00 94.62 185 SER A CA 1
ATOM 1449 C C . SER A 1 185 ? 13.657 -9.512 2.541 1.00 94.62 185 SER A C 1
ATOM 1451 O O . SER A 1 185 ? 13.614 -10.743 2.588 1.00 94.62 185 SER A O 1
ATOM 1453 N N . LEU A 1 186 ? 12.546 -8.774 2.626 1.00 94.56 186 LEU A N 1
ATOM 1454 C CA . LEU A 1 186 ? 11.214 -9.358 2.798 1.00 94.56 186 LEU A CA 1
ATOM 1455 C C . LEU A 1 186 ? 10.732 -10.113 1.552 1.00 94.56 186 LEU A C 1
ATOM 1457 O O . LEU A 1 186 ? 10.057 -11.135 1.693 1.00 94.56 186 LEU A O 1
ATOM 1461 N N . LEU A 1 187 ? 11.080 -9.654 0.346 1.00 92.75 187 LEU A N 1
ATOM 1462 C CA . LEU A 1 187 ? 10.748 -10.344 -0.909 1.00 92.75 187 LEU A CA 1
ATOM 1463 C C . LEU A 1 187 ? 11.540 -11.628 -1.136 1.00 92.75 187 LEU A C 1
ATOM 1465 O O . LEU A 1 187 ? 11.080 -12.495 -1.879 1.00 92.75 187 LEU A O 1
ATOM 1469 N N . SER A 1 188 ? 12.700 -11.763 -0.493 1.00 88.31 188 SER A N 1
ATOM 1470 C CA . SER A 1 188 ? 13.517 -12.979 -0.561 1.00 88.31 188 SER A CA 1
ATOM 1471 C C . SER A 1 188 ? 12.810 -14.184 0.078 1.00 88.31 188 SER A C 1
ATOM 1473 O O . SER A 1 188 ? 13.108 -15.336 -0.238 1.00 88.31 188 SER A O 1
ATOM 1475 N N . VAL A 1 189 ? 11.825 -13.941 0.953 1.00 86.00 189 VAL A N 1
ATOM 1476 C CA . VAL A 1 189 ? 10.985 -14.994 1.528 1.00 86.00 189 VAL A CA 1
ATOM 1477 C C . VAL A 1 189 ? 10.007 -15.512 0.475 1.00 86.00 189 VAL A C 1
ATOM 1479 O O . VAL A 1 189 ? 9.134 -14.790 -0.011 1.00 86.00 189 VAL A O 1
ATOM 1482 N N . ARG A 1 190 ? 10.092 -16.809 0.161 1.00 83.56 190 ARG A N 1
ATOM 1483 C CA . ARG A 1 190 ? 9.179 -17.443 -0.794 1.00 83.56 190 ARG A CA 1
ATOM 1484 C C . ARG A 1 190 ? 7.742 -17.426 -0.269 1.00 83.56 190 ARG A C 1
ATOM 1486 O O . ARG A 1 190 ? 7.404 -18.091 0.711 1.00 83.56 190 ARG A O 1
ATOM 1493 N N . LEU A 1 191 ? 6.873 -16.708 -0.978 1.00 86.44 191 LEU A N 1
ATOM 1494 C CA . LEU A 1 191 ? 5.432 -16.758 -0.747 1.00 86.44 191 LEU A CA 1
ATOM 1495 C C . LEU A 1 191 ? 4.887 -18.166 -1.064 1.00 86.44 191 LEU A C 1
ATOM 1497 O O . LEU A 1 191 ? 5.354 -18.799 -2.014 1.00 86.44 191 LEU A O 1
ATOM 1501 N N . PRO A 1 192 ? 3.873 -18.654 -0.326 1.00 87.38 192 PRO A N 1
ATOM 1502 C CA . PRO A 1 192 ? 3.228 -19.934 -0.607 1.00 87.38 192 PRO A CA 1
ATOM 1503 C C . PRO A 1 192 ? 2.824 -20.113 -2.078 1.00 87.38 192 PRO A C 1
ATOM 1505 O O . PRO A 1 192 ? 2.308 -19.182 -2.698 1.00 87.38 192 PRO A O 1
ATOM 1508 N N . ASP A 1 193 ? 2.994 -21.318 -2.628 1.00 85.62 193 ASP A N 1
ATOM 1509 C CA . ASP A 1 193 ? 2.814 -21.570 -4.069 1.00 85.62 193 ASP A CA 1
ATOM 1510 C C . ASP A 1 193 ? 1.410 -21.214 -4.587 1.00 85.62 193 ASP A C 1
ATOM 1512 O O . ASP A 1 193 ? 1.267 -20.672 -5.681 1.00 85.62 193 ASP A O 1
ATOM 1516 N N . TYR A 1 194 ? 0.369 -21.403 -3.772 1.00 83.81 194 TYR A N 1
ATOM 1517 C CA . TYR A 1 194 ? -0.997 -21.012 -4.140 1.00 83.81 194 TYR A CA 1
ATOM 1518 C C . TYR A 1 194 ? -1.199 -19.488 -4.252 1.00 83.81 194 TYR A C 1
ATOM 1520 O O . TYR A 1 194 ? -2.160 -19.055 -4.886 1.00 83.81 194 TYR A O 1
ATOM 1528 N N . LEU A 1 195 ? -0.358 -18.658 -3.615 1.00 89.62 195 LEU A N 1
ATOM 1529 C CA . LEU A 1 195 ? -0.388 -17.198 -3.786 1.00 89.62 195 LEU A CA 1
ATOM 1530 C C . LEU A 1 195 ? 0.342 -16.777 -5.047 1.00 89.62 195 LEU A C 1
ATOM 1532 O O . LEU A 1 195 ? -0.100 -15.845 -5.707 1.00 89.62 195 LEU A O 1
ATOM 1536 N N . GLN A 1 196 ? 1.427 -17.469 -5.390 1.00 90.88 196 GLN A N 1
ATOM 1537 C CA . GLN A 1 196 ? 2.267 -17.124 -6.533 1.00 90.88 196 GLN A CA 1
ATOM 1538 C C . GLN A 1 196 ? 1.488 -17.108 -7.855 1.00 90.88 196 GLN A C 1
ATOM 1540 O O . GLN A 1 196 ? 1.758 -16.259 -8.698 1.00 90.88 196 GLN A O 1
ATOM 1545 N N . GLY A 1 197 ? 0.508 -18.004 -8.018 1.00 90.94 197 GLY A N 1
ATOM 1546 C CA . GLY A 1 197 ? -0.360 -18.055 -9.200 1.00 90.94 197 GLY A CA 1
ATOM 1547 C C . GLY A 1 197 ? -1.542 -17.077 -9.186 1.00 90.94 197 GLY A C 1
ATOM 1548 O O . GLY A 1 197 ? -2.268 -16.991 -10.175 1.00 90.94 197 GLY A O 1
ATOM 1549 N N . ARG A 1 198 ? -1.776 -16.342 -8.089 1.00 92.44 198 ARG A N 1
ATOM 1550 C CA . ARG A 1 198 ? -2.855 -15.343 -8.038 1.00 92.44 198 ARG A CA 1
ATOM 1551 C C . ARG A 1 198 ? -2.499 -14.131 -8.882 1.00 92.44 198 ARG A C 1
ATOM 1553 O O . ARG A 1 198 ? -1.330 -13.788 -9.017 1.00 92.44 198 ARG A O 1
ATOM 1560 N N . ARG A 1 199 ? -3.524 -13.467 -9.410 1.00 92.38 199 ARG A N 1
ATOM 1561 C CA . ARG A 1 199 ? -3.392 -12.239 -10.197 1.00 92.38 199 ARG A CA 1
ATOM 1562 C C . ARG A 1 199 ? -3.971 -11.074 -9.391 1.00 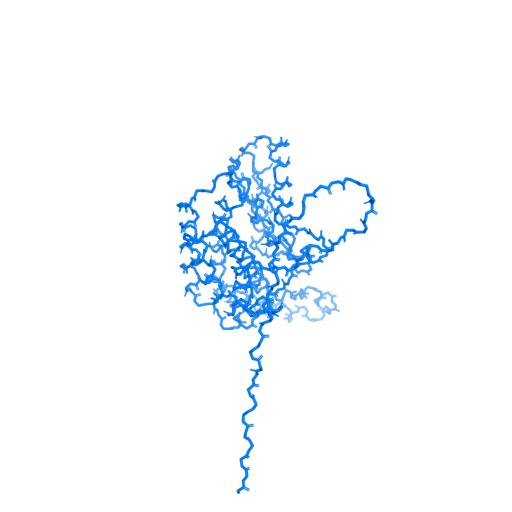92.38 199 ARG A C 1
ATOM 1564 O O . ARG A 1 199 ? -5.138 -11.169 -8.992 1.00 92.38 199 ARG A O 1
ATOM 1571 N N . PRO A 1 200 ? -3.186 -10.023 -9.101 1.00 90.31 200 PRO A N 1
ATOM 1572 C CA . PRO A 1 200 ? -3.694 -8.832 -8.439 1.00 90.31 200 PRO A CA 1
ATOM 1573 C C . PRO A 1 200 ? -4.818 -8.181 -9.241 1.00 90.31 200 PRO A C 1
ATOM 1575 O O . PRO A 1 200 ? -4.851 -8.241 -10.471 1.00 90.31 200 PRO A O 1
ATOM 1578 N N . ARG A 1 201 ? -5.753 -7.547 -8.534 1.00 84.50 201 ARG A N 1
ATOM 1579 C CA . ARG A 1 201 ? -6.835 -6.788 -9.162 1.00 84.50 201 ARG A CA 1
ATOM 1580 C C . ARG A 1 201 ? -6.393 -5.345 -9.345 1.00 84.50 201 ARG A C 1
ATOM 1582 O O . ARG A 1 201 ? -5.897 -4.737 -8.403 1.00 84.50 201 ARG A O 1
ATOM 1589 N N . ILE A 1 202 ? -6.622 -4.788 -10.532 1.00 81.44 202 ILE A N 1
ATOM 1590 C CA . ILE A 1 202 ? -6.389 -3.362 -10.777 1.00 81.44 202 ILE A CA 1
ATOM 1591 C C . ILE A 1 202 ? -7.415 -2.564 -9.955 1.00 81.44 202 ILE A C 1
ATOM 1593 O O . ILE A 1 202 ? -8.622 -2.786 -10.116 1.00 81.44 202 ILE A O 1
ATOM 1597 N N . PRO A 1 203 ? -6.979 -1.650 -9.071 1.00 83.06 203 PRO A N 1
ATOM 1598 C CA . PRO A 1 203 ? -7.890 -0.858 -8.257 1.00 83.06 203 PRO A CA 1
ATOM 1599 C C . PRO A 1 203 ? -8.822 -0.010 -9.116 1.00 83.06 203 PRO A C 1
ATOM 1601 O O . PRO A 1 203 ? -8.391 0.709 -10.017 1.00 83.06 203 PRO A O 1
ATOM 1604 N N . GLY A 1 204 ? -10.114 -0.035 -8.782 1.00 80.50 204 GLY A N 1
ATOM 1605 C CA . GLY A 1 204 ? -11.115 0.773 -9.476 1.00 80.50 204 GLY A CA 1
ATOM 1606 C C . GLY A 1 204 ? -10.844 2.276 -9.400 1.00 80.50 204 GLY A C 1
ATOM 1607 O O . GLY A 1 204 ? -11.252 2.984 -10.308 1.00 80.50 204 GLY A O 1
ATOM 1608 N N . ALA A 1 205 ? -10.132 2.761 -8.378 1.00 83.12 205 ALA A N 1
ATOM 1609 C CA . ALA A 1 205 ? -9.822 4.183 -8.257 1.00 83.12 205 ALA A CA 1
ATOM 1610 C C . ALA A 1 205 ? -8.902 4.700 -9.370 1.00 83.12 205 ALA A C 1
ATOM 1612 O O . ALA A 1 205 ? -9.202 5.745 -9.931 1.00 83.12 205 ALA A O 1
ATOM 1613 N N . PHE A 1 206 ? -7.876 3.934 -9.756 1.00 82.94 206 PHE A N 1
ATOM 1614 C CA . PHE A 1 206 ? -7.027 4.299 -10.893 1.00 82.94 206 PHE A CA 1
ATOM 1615 C C . PHE A 1 206 ? -7.803 4.240 -12.210 1.00 82.94 206 PHE A C 1
ATOM 1617 O O . PHE A 1 206 ? -7.673 5.112 -13.052 1.00 82.94 206 PHE A O 1
ATOM 1624 N N . ARG A 1 207 ? -8.644 3.212 -12.393 1.00 79.75 207 ARG A N 1
ATOM 1625 C CA . ARG A 1 207 ? -9.337 2.987 -13.672 1.00 79.75 207 ARG A CA 1
ATOM 1626 C C . ARG A 1 207 ? -10.583 3.858 -13.881 1.00 79.75 207 ARG A C 1
ATOM 1628 O O . ARG A 1 207 ? -10.910 4.159 -15.020 1.00 79.75 207 ARG A O 1
ATOM 1635 N N . ARG A 1 208 ? -11.356 4.139 -12.827 1.00 84.19 208 ARG A N 1
ATOM 1636 C CA . ARG A 1 208 ? -12.696 4.757 -12.926 1.00 84.19 208 ARG A CA 1
ATOM 1637 C C . ARG A 1 208 ? -12.765 6.171 -12.381 1.00 84.19 208 ARG A C 1
ATOM 1639 O O . ARG A 1 208 ? -13.624 6.921 -12.819 1.00 84.19 208 ARG A O 1
ATOM 1646 N N . HIS A 1 209 ? -11.947 6.488 -11.385 1.00 82.75 209 HIS A N 1
ATOM 1647 C CA . HIS A 1 209 ? -11.982 7.793 -10.724 1.00 82.75 209 HIS A CA 1
ATOM 1648 C C . HIS A 1 209 ? -10.795 8.669 -11.119 1.00 82.75 209 HIS A C 1
ATOM 1650 O O . HIS A 1 209 ? -10.701 9.777 -10.609 1.00 82.75 209 HIS A O 1
ATOM 1656 N N . ASP A 1 210 ? -9.897 8.148 -11.966 1.00 86.00 210 ASP A N 1
ATOM 1657 C CA . ASP A 1 210 ? -8.655 8.798 -12.396 1.00 86.00 210 ASP A CA 1
ATOM 1658 C C . ASP A 1 210 ? -7.823 9.351 -11.224 1.00 86.00 210 ASP A C 1
ATOM 1660 O O . ASP A 1 210 ? -7.144 10.365 -11.320 1.00 86.00 210 ASP A O 1
ATOM 1664 N N . LEU A 1 211 ? -7.917 8.684 -10.066 1.00 88.88 211 LEU A N 1
ATOM 1665 C CA . LEU A 1 211 ? -7.272 9.135 -8.842 1.00 88.88 211 LEU A CA 1
ATOM 1666 C C . LEU A 1 211 ? -5.856 8.570 -8.785 1.00 88.88 211 LEU A C 1
ATOM 1668 O O . LEU A 1 211 ? -5.672 7.352 -8.699 1.00 88.88 211 LEU A O 1
ATOM 1672 N N . THR A 1 212 ? -4.862 9.449 -8.778 1.00 89.69 212 THR A N 1
ATOM 1673 C CA . THR A 1 212 ? -3.444 9.099 -8.683 1.00 89.69 212 THR A CA 1
ATOM 1674 C C . THR A 1 212 ? -2.914 9.282 -7.260 1.00 89.69 212 THR A C 1
ATOM 1676 O O . THR A 1 212 ? -3.571 9.826 -6.370 1.00 89.69 212 THR A O 1
ATOM 1679 N N . HIS A 1 213 ? -1.681 8.831 -7.019 1.00 89.56 213 HIS A N 1
ATOM 1680 C CA . HIS A 1 213 ? -1.018 9.082 -5.740 1.00 89.56 213 HIS A CA 1
ATOM 1681 C C . HIS A 1 213 ? -0.742 10.580 -5.508 1.00 89.56 213 HIS A C 1
ATOM 1683 O O . HIS A 1 213 ? -0.747 11.008 -4.358 1.00 89.56 213 HIS A O 1
ATOM 1689 N N . HIS A 1 214 ? -0.572 11.387 -6.564 1.00 90.56 214 HIS A N 1
ATOM 1690 C CA . HIS A 1 214 ? -0.379 12.835 -6.439 1.00 90.56 214 HIS A CA 1
ATOM 1691 C C . HIS A 1 214 ? -1.618 13.532 -5.874 1.00 90.56 214 HIS A C 1
ATOM 1693 O O . HIS A 1 214 ? -1.495 14.383 -4.993 1.00 90.56 214 HIS A O 1
ATOM 1699 N N . ASP A 1 215 ? -2.807 13.122 -6.312 1.00 93.00 215 ASP A N 1
ATOM 1700 C CA . ASP A 1 215 ? -4.070 13.652 -5.792 1.00 93.00 215 ASP A CA 1
ATOM 1701 C C . ASP A 1 215 ? -4.218 13.341 -4.302 1.00 93.00 215 ASP A C 1
ATOM 1703 O O . ASP A 1 215 ? -4.589 14.197 -3.500 1.00 93.00 215 ASP A O 1
ATOM 1707 N N . VAL A 1 216 ? -3.850 12.122 -3.905 1.00 93.19 216 VAL A N 1
ATOM 1708 C CA . VAL A 1 216 ? -3.879 11.688 -2.504 1.00 93.19 216 VAL A CA 1
ATOM 1709 C C . VAL A 1 216 ? -2.875 12.467 -1.652 1.00 93.19 216 VAL A C 1
ATOM 1711 O O . VAL A 1 216 ? -3.213 12.866 -0.539 1.00 93.19 216 VAL A O 1
ATOM 1714 N N . VAL A 1 217 ? -1.678 12.754 -2.173 1.00 93.81 217 VAL A N 1
ATOM 1715 C CA . VAL A 1 217 ? -0.701 13.632 -1.505 1.00 93.81 217 VAL A CA 1
ATOM 1716 C C . VAL A 1 217 ? -1.263 15.042 -1.336 1.00 93.81 217 VAL A C 1
ATOM 1718 O O . VAL A 1 217 ? -1.158 15.625 -0.258 1.00 93.81 217 VAL A O 1
ATOM 1721 N N . ALA A 1 218 ? -1.898 15.597 -2.370 1.00 94.25 218 ALA A N 1
ATOM 1722 C CA . ALA A 1 218 ? -2.515 16.917 -2.292 1.00 94.25 218 ALA A CA 1
ATOM 1723 C C . ALA A 1 218 ? -3.639 16.960 -1.240 1.00 94.25 218 ALA A C 1
ATOM 1725 O O . ALA A 1 218 ? -3.739 17.926 -0.481 1.00 94.25 218 ALA A O 1
ATOM 1726 N N . LEU A 1 219 ? -4.452 15.904 -1.145 1.00 94.44 219 LEU A N 1
ATOM 1727 C CA . LEU A 1 219 ? -5.471 15.761 -0.101 1.00 94.44 219 LEU A CA 1
ATOM 1728 C C . LEU A 1 219 ? -4.853 15.655 1.299 1.00 94.44 219 LEU A C 1
ATOM 1730 O O . LEU A 1 219 ? -5.322 16.328 2.217 1.00 94.44 219 LEU A O 1
ATOM 1734 N N . ALA A 1 220 ? -3.786 14.869 1.461 1.00 94.62 220 ALA A N 1
ATOM 1735 C CA . ALA A 1 220 ? -3.075 14.755 2.731 1.00 94.62 220 ALA A CA 1
ATOM 1736 C C . ALA A 1 220 ? -2.515 16.113 3.181 1.00 94.62 220 ALA A C 1
ATOM 1738 O O . ALA A 1 220 ? -2.717 16.508 4.324 1.00 94.62 220 ALA A O 1
ATOM 1739 N N . ARG A 1 221 ? -1.922 16.894 2.271 1.00 93.44 221 ARG A N 1
ATOM 1740 C CA . ARG A 1 221 ? -1.430 18.251 2.571 1.00 93.44 221 ARG A CA 1
ATOM 1741 C C . ARG A 1 221 ? -2.543 19.204 3.006 1.00 93.44 221 ARG A C 1
ATOM 1743 O O . ARG A 1 221 ? -2.361 19.973 3.945 1.00 93.44 221 ARG A O 1
ATOM 1750 N N . LYS A 1 222 ? -3.715 19.139 2.366 1.00 96.19 222 LYS A N 1
ATOM 1751 C CA . LYS A 1 222 ? -4.889 19.920 2.796 1.00 96.19 222 LYS A CA 1
ATOM 1752 C C . LYS A 1 222 ? -5.325 19.542 4.212 1.00 96.19 222 LYS A C 1
ATOM 1754 O O . LYS A 1 222 ? -5.633 20.425 5.005 1.00 96.19 222 LYS A O 1
ATOM 1759 N N . PHE A 1 223 ? -5.306 18.251 4.544 1.00 95.94 223 PHE A N 1
ATOM 1760 C CA . PHE A 1 223 ? -5.578 17.783 5.902 1.00 95.94 223 PHE A CA 1
ATOM 1761 C C . PHE A 1 223 ? -4.539 18.318 6.902 1.00 95.94 223 PHE A C 1
ATOM 1763 O O . PHE A 1 223 ? -4.906 18.882 7.929 1.00 95.94 223 PHE A O 1
ATOM 1770 N N . VAL A 1 224 ? -3.249 18.209 6.574 1.00 94.31 224 VAL A N 1
ATOM 1771 C CA . VAL A 1 224 ? -2.128 18.687 7.403 1.00 94.31 224 VAL A CA 1
ATOM 1772 C C . VAL A 1 224 ? -2.256 20.179 7.719 1.00 94.31 224 VAL A C 1
ATOM 1774 O O . VAL A 1 224 ? -2.004 20.583 8.858 1.00 94.31 224 VAL A O 1
ATOM 1777 N N . ALA A 1 225 ? -2.660 20.979 6.728 1.00 94.62 225 ALA A N 1
ATOM 1778 C CA . ALA A 1 225 ? -2.892 22.414 6.872 1.00 94.62 225 ALA A CA 1
ATOM 1779 C C . ALA A 1 225 ? -4.120 22.729 7.742 1.00 94.62 225 ALA A C 1
ATOM 1781 O O . ALA A 1 225 ? -4.085 23.661 8.539 1.00 94.62 225 ALA A O 1
ATOM 1782 N N . ALA A 1 226 ? -5.192 21.943 7.616 1.00 96.31 226 ALA A N 1
ATOM 1783 C CA . ALA A 1 226 ? -6.420 22.139 8.384 1.00 96.31 226 ALA A CA 1
ATOM 1784 C C . ALA A 1 226 ? -6.303 21.692 9.854 1.00 96.31 226 ALA A C 1
ATOM 1786 O O . ALA A 1 226 ? -6.997 22.230 10.715 1.00 96.31 226 ALA A O 1
ATOM 1787 N N . PHE A 1 227 ? -5.437 20.719 10.159 1.00 94.31 227 PHE A N 1
ATOM 1788 C CA . PHE A 1 227 ? -5.342 20.100 11.486 1.00 94.31 227 PHE A CA 1
ATOM 1789 C C . PHE A 1 227 ? -3.918 20.166 12.063 1.00 94.31 227 PHE A C 1
ATOM 1791 O O . PHE A 1 227 ? -3.233 19.145 12.111 1.00 94.31 227 PHE A O 1
ATOM 1798 N N . PRO A 1 228 ? -3.453 21.325 12.564 1.00 91.19 228 PRO A N 1
ATOM 1799 C CA . PRO A 1 228 ? -2.056 21.520 12.972 1.00 91.19 228 PRO A CA 1
ATOM 1800 C C . PRO A 1 228 ? -1.622 20.712 14.210 1.00 91.19 228 PRO A C 1
ATOM 1802 O O .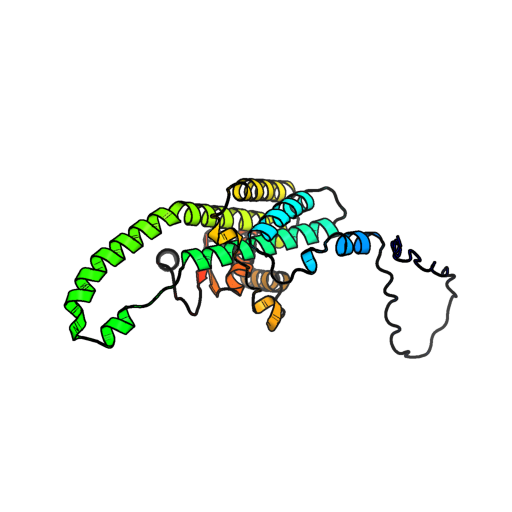 PRO A 1 228 ? -0.428 20.537 14.436 1.00 91.19 228 PRO A O 1
ATOM 1805 N N . ALA A 1 229 ? -2.558 20.205 15.021 1.00 92.69 229 ALA A N 1
ATOM 1806 C CA . ALA A 1 229 ? -2.246 19.460 16.242 1.00 92.69 229 ALA A CA 1
ATOM 1807 C C . ALA A 1 229 ? -1.671 18.060 15.934 1.00 92.69 229 ALA A C 1
ATOM 1809 O O . ALA A 1 229 ? -2.424 17.118 15.685 1.00 92.69 229 ALA A O 1
ATOM 1810 N N . ARG A 1 230 ? -0.338 17.928 15.984 1.00 93.56 230 ARG A N 1
ATOM 1811 C CA . ARG A 1 230 ? 0.406 16.713 15.590 1.00 93.56 230 ARG A CA 1
ATOM 1812 C C . ARG A 1 230 ? 0.381 15.560 16.601 1.00 93.56 230 ARG A C 1
ATOM 1814 O O . ARG A 1 230 ? 0.534 14.410 16.203 1.00 93.56 230 ARG A O 1
ATOM 1821 N N . GLY A 1 231 ? 0.114 15.855 17.873 1.00 92.44 231 GLY A N 1
ATOM 1822 C CA . GLY A 1 231 ? -0.011 14.844 18.932 1.00 92.44 231 GLY A CA 1
ATOM 1823 C C . GLY A 1 231 ? -1.383 14.160 19.003 1.00 92.44 231 GLY A C 1
ATOM 1824 O O . GLY A 1 231 ? -1.578 13.259 19.814 1.00 92.44 231 GLY A O 1
ATOM 1825 N N . ARG A 1 232 ? -2.368 14.580 18.192 1.00 90.00 232 ARG A N 1
ATOM 1826 C CA . ARG A 1 232 ? -3.691 13.934 18.175 1.00 90.00 232 ARG A CA 1
ATOM 1827 C C . ARG A 1 232 ? -3.611 12.601 17.424 1.00 90.00 232 ARG A C 1
ATOM 1829 O O . ARG A 1 232 ? -3.160 12.612 16.279 1.00 90.00 232 ARG A O 1
ATOM 1836 N N . PRO A 1 233 ? -4.114 11.491 17.996 1.00 92.75 233 PRO A N 1
ATOM 1837 C CA . PRO A 1 233 ? -4.178 10.222 17.285 1.00 92.75 233 PRO A CA 1
ATOM 1838 C C . PRO A 1 233 ? -5.034 10.313 16.020 1.00 92.75 233 PRO A C 1
ATOM 1840 O O . PRO A 1 233 ? -6.156 10.826 16.047 1.00 92.75 233 PRO A O 1
ATOM 1843 N N . ILE A 1 234 ? -4.518 9.786 14.911 1.00 94.31 234 ILE A N 1
ATOM 1844 C CA . ILE A 1 234 ? -5.199 9.732 13.617 1.00 94.31 234 ILE A CA 1
ATOM 1845 C C . ILE A 1 234 ? -5.322 8.286 13.169 1.00 94.31 234 ILE A C 1
ATOM 1847 O O . ILE A 1 234 ? -4.356 7.531 13.167 1.00 94.31 234 ILE A O 1
ATOM 1851 N N . LEU A 1 235 ? -6.511 7.922 12.698 1.00 94.69 235 LEU A N 1
ATOM 1852 C CA . LEU A 1 235 ? -6.740 6.673 11.988 1.00 94.69 235 LEU A CA 1
ATOM 1853 C C . LEU A 1 235 ? -7.029 6.951 10.509 1.00 94.69 235 LEU A C 1
ATOM 1855 O O . LEU A 1 235 ? -8.052 7.535 10.158 1.00 94.69 235 LEU A O 1
ATOM 1859 N N . VAL A 1 236 ? -6.161 6.451 9.636 1.00 95.62 236 VAL A N 1
ATOM 1860 C CA . VAL A 1 236 ? -6.372 6.401 8.190 1.00 95.62 236 VAL A CA 1
ATOM 1861 C C . VAL A 1 236 ? -7.184 5.151 7.849 1.00 95.62 236 VAL A C 1
ATOM 1863 O O . VAL A 1 236 ? -6.688 4.023 7.917 1.00 95.62 236 VAL A O 1
ATOM 1866 N N . LEU A 1 237 ? -8.445 5.341 7.463 1.00 94.19 237 LEU A N 1
ATOM 1867 C CA . LEU A 1 237 ? -9.333 4.258 7.041 1.00 94.19 237 LEU A CA 1
ATOM 1868 C C . LEU A 1 237 ? -9.415 4.180 5.511 1.00 94.19 237 LEU A C 1
ATOM 1870 O O . LEU A 1 237 ? -9.939 5.077 4.858 1.00 94.19 237 LEU A O 1
ATOM 1874 N N . GLY A 1 238 ? -8.943 3.077 4.932 1.00 92.38 238 GLY A N 1
ATOM 1875 C CA . GLY A 1 238 ? -9.024 2.811 3.497 1.00 92.38 238 GLY A CA 1
ATOM 1876 C C . GLY A 1 238 ? -10.065 1.747 3.137 1.00 92.38 238 GLY A C 1
ATOM 1877 O O . GLY A 1 238 ? -10.139 0.689 3.758 1.00 92.38 238 GLY A O 1
ATOM 1878 N N . LEU A 1 239 ? -10.830 1.963 2.067 1.00 90.94 239 LEU A N 1
ATOM 1879 C CA . LEU A 1 239 ? -11.738 0.946 1.523 1.00 90.94 239 LEU A CA 1
ATOM 1880 C C . LEU A 1 239 ? -11.055 0.155 0.405 1.00 90.94 239 LEU A C 1
ATOM 1882 O O . LEU A 1 239 ? -10.670 0.719 -0.620 1.00 90.94 239 LEU A O 1
ATOM 1886 N N . ARG A 1 240 ? -10.908 -1.162 0.575 1.00 88.19 240 ARG A N 1
ATOM 1887 C CA . ARG A 1 240 ? -10.293 -2.025 -0.441 1.00 88.19 240 ARG A CA 1
ATOM 1888 C C . ARG A 1 240 ? -11.170 -2.103 -1.695 1.00 88.19 240 ARG A C 1
ATOM 1890 O O . ARG A 1 240 ? -12.393 -2.201 -1.602 1.00 88.19 240 ARG A O 1
ATOM 1897 N N . THR A 1 241 ? -10.583 -2.104 -2.890 1.00 88.50 241 THR A N 1
ATOM 1898 C CA . THR A 1 241 ? -9.137 -2.259 -3.178 1.00 88.50 241 THR A CA 1
ATOM 1899 C C . THR A 1 241 ? -8.335 -0.945 -3.173 1.00 88.50 241 THR A C 1
ATOM 1901 O O . THR A 1 241 ? -7.148 -0.958 -2.870 1.00 88.50 241 THR A O 1
ATOM 1904 N N . ALA A 1 242 ? -8.962 0.208 -3.425 1.00 91.56 242 ALA A N 1
ATOM 1905 C CA . ALA A 1 242 ? -8.264 1.498 -3.547 1.00 91.56 242 ALA A CA 1
ATOM 1906 C C . ALA A 1 242 ? -7.508 1.920 -2.273 1.00 91.56 242 ALA A C 1
ATOM 1908 O O . ALA A 1 242 ? -6.368 2.375 -2.331 1.00 91.56 242 ALA A O 1
ATOM 1909 N N . GLY A 1 243 ? -8.111 1.698 -1.106 1.00 92.38 243 GLY A N 1
ATOM 1910 C CA . GLY A 1 243 ? -7.515 2.009 0.189 1.00 92.38 243 GLY A CA 1
ATOM 1911 C C . GLY A 1 243 ? -6.198 1.280 0.454 1.00 92.38 243 GLY A C 1
ATOM 1912 O O . GLY A 1 243 ? -5.360 1.816 1.166 1.00 92.38 243 GLY A O 1
ATOM 1913 N N . SER A 1 244 ? -5.970 0.108 -0.152 1.00 92.88 244 SER A N 1
ATOM 1914 C CA . SER A 1 244 ? -4.700 -0.628 -0.031 1.00 92.88 244 SER A CA 1
ATOM 1915 C C . SER A 1 244 ? -3.520 0.096 -0.684 1.00 92.88 244 SER A C 1
ATOM 1917 O O . SER A 1 244 ? -2.379 -0.199 -0.348 1.00 92.88 244 SER A O 1
ATOM 1919 N N . TYR A 1 245 ? -3.795 1.043 -1.584 1.00 93.94 245 TYR A N 1
ATOM 1920 C CA . TYR A 1 245 ? -2.795 1.850 -2.281 1.00 93.94 245 TYR A CA 1
ATOM 1921 C C . TYR A 1 245 ? -2.669 3.234 -1.653 1.00 93.94 245 TYR A C 1
ATOM 1923 O O . TYR A 1 245 ? -1.566 3.731 -1.466 1.00 93.94 245 TYR A O 1
ATOM 1931 N N . PHE A 1 246 ? -3.795 3.851 -1.293 1.00 94.62 246 PHE A N 1
ATOM 1932 C CA . PHE A 1 246 ? -3.797 5.235 -0.819 1.00 94.62 246 PHE A CA 1
ATOM 1933 C C . PHE A 1 246 ? -3.602 5.386 0.682 1.00 94.62 246 PHE A C 1
ATOM 1935 O O . PHE A 1 246 ? -2.988 6.363 1.093 1.00 94.62 246 PHE A O 1
ATOM 1942 N N . ALA A 1 247 ? -4.061 4.439 1.509 1.00 95.38 247 ALA A N 1
ATOM 1943 C CA . ALA A 1 247 ? -3.843 4.542 2.951 1.00 95.38 247 ALA A CA 1
ATOM 1944 C C . ALA A 1 247 ? -2.343 4.599 3.309 1.00 95.38 247 ALA A C 1
ATOM 1946 O O . ALA A 1 247 ? -1.981 5.505 4.051 1.00 95.38 247 ALA A O 1
ATOM 1947 N N . PRO A 1 248 ? -1.452 3.758 2.735 1.00 95.44 248 PRO A N 1
ATOM 1948 C CA . PRO A 1 248 ? -0.011 3.876 2.974 1.00 95.44 248 PRO A CA 1
ATOM 1949 C C . PRO A 1 248 ? 0.567 5.236 2.565 1.00 95.44 248 PRO A C 1
ATOM 1951 O O . PRO A 1 248 ? 1.414 5.769 3.273 1.00 95.44 248 PRO A O 1
ATOM 1954 N N . VAL A 1 249 ? 0.088 5.822 1.460 1.00 95.38 249 VAL A N 1
ATOM 1955 C CA . VAL A 1 249 ? 0.527 7.152 1.002 1.00 95.38 249 VAL A CA 1
ATOM 1956 C C . VAL A 1 249 ? 0.111 8.231 1.997 1.00 95.38 249 VAL A C 1
ATOM 1958 O O . VAL A 1 249 ? 0.948 9.016 2.426 1.00 95.38 249 VAL A O 1
ATOM 1961 N N . VAL A 1 250 ? -1.160 8.248 2.411 1.00 96.25 250 VAL A N 1
ATOM 1962 C CA . VAL A 1 250 ? -1.656 9.219 3.400 1.00 96.25 250 VAL A CA 1
ATOM 1963 C C . VAL A 1 250 ? -0.893 9.081 4.711 1.00 96.25 250 VAL A C 1
ATOM 1965 O O . VAL A 1 250 ? -0.449 10.077 5.269 1.00 96.25 250 VAL A O 1
ATOM 1968 N N . THR A 1 251 ? -0.704 7.854 5.191 1.00 95.88 251 THR A N 1
ATOM 1969 C CA . THR A 1 251 ? 0.035 7.588 6.425 1.00 95.88 251 THR A CA 1
ATOM 1970 C C . THR A 1 251 ? 1.481 8.073 6.342 1.00 95.88 251 THR A C 1
ATOM 1972 O O . THR A 1 251 ? 1.942 8.736 7.270 1.00 95.88 251 THR A O 1
ATOM 1975 N N . ALA A 1 252 ? 2.166 7.813 5.226 1.00 94.81 252 ALA A N 1
ATOM 1976 C CA . ALA A 1 252 ? 3.514 8.312 4.988 1.00 94.81 252 ALA A CA 1
ATOM 1977 C C . ALA A 1 252 ? 3.565 9.851 4.970 1.00 94.81 252 ALA A C 1
ATOM 1979 O O . ALA A 1 252 ? 4.451 10.432 5.590 1.00 94.81 252 ALA A O 1
ATOM 1980 N N . CYS A 1 253 ? 2.599 10.519 4.326 1.00 94.50 253 CYS A N 1
ATOM 1981 C CA . CYS A 1 253 ? 2.499 11.981 4.341 1.00 94.50 253 CYS A CA 1
ATOM 1982 C C . CYS A 1 253 ? 2.312 12.533 5.757 1.00 94.50 253 CYS A C 1
ATOM 1984 O O . CYS A 1 253 ? 3.061 13.409 6.169 1.00 94.50 253 CYS A O 1
ATOM 1986 N N . LEU A 1 254 ? 1.362 11.993 6.525 1.00 94.81 254 LEU A N 1
ATOM 1987 C CA . LEU A 1 254 ? 1.107 12.456 7.890 1.00 94.81 254 LEU A CA 1
ATOM 1988 C C . LEU A 1 254 ? 2.334 12.267 8.793 1.00 94.81 254 LEU A C 1
ATOM 1990 O O . LEU A 1 254 ? 2.699 13.174 9.533 1.00 94.81 254 LEU A O 1
ATOM 1994 N N . ARG A 1 255 ? 3.012 11.120 8.715 1.00 93.25 255 ARG A N 1
ATOM 1995 C CA . ARG A 1 255 ? 4.234 10.896 9.501 1.00 93.25 255 ARG A CA 1
ATOM 1996 C C . ARG A 1 255 ? 5.367 11.835 9.096 1.00 93.25 255 ARG A C 1
ATOM 1998 O O . ARG A 1 255 ? 6.028 12.380 9.972 1.00 93.25 255 ARG A O 1
ATOM 2005 N N . ALA A 1 256 ? 5.553 12.074 7.799 1.00 91.38 256 ALA A N 1
ATOM 2006 C CA . ALA A 1 256 ? 6.549 13.029 7.314 1.00 91.38 256 ALA A CA 1
ATOM 2007 C C . ALA A 1 256 ? 6.252 14.476 7.758 1.00 91.38 256 ALA A C 1
ATOM 2009 O O . ALA A 1 256 ? 7.181 15.235 8.012 1.00 91.38 256 ALA A O 1
ATOM 2010 N N . ASP A 1 257 ? 4.974 14.840 7.907 1.00 91.81 257 ASP A N 1
ATOM 2011 C CA . ASP A 1 257 ? 4.526 16.140 8.433 1.00 91.81 257 ASP A CA 1
ATOM 2012 C C . ASP A 1 257 ? 4.487 16.205 9.980 1.00 91.81 257 ASP A C 1
ATOM 2014 O O . ASP A 1 257 ? 3.973 17.167 10.567 1.00 91.81 257 ASP A O 1
ATOM 2018 N N . GLY A 1 258 ? 5.043 15.191 10.653 1.00 92.50 258 GLY A N 1
ATOM 2019 C CA . GLY A 1 258 ? 5.302 15.185 12.092 1.00 92.50 258 GLY A CA 1
ATOM 2020 C C . GLY A 1 258 ? 4.159 14.682 12.969 1.00 92.50 258 GLY A C 1
ATOM 2021 O O . GLY A 1 258 ? 4.224 14.865 14.179 1.00 92.50 258 GLY A O 1
ATOM 2022 N N . TYR A 1 259 ? 3.110 14.066 12.412 1.00 94.44 259 TYR A N 1
ATOM 2023 C CA . TYR A 1 259 ? 2.075 13.439 13.240 1.00 94.44 259 TYR A CA 1
ATOM 2024 C C . TYR A 1 259 ? 2.616 12.205 13.972 1.00 94.44 259 TYR A C 1
ATOM 2026 O O . TYR A 1 259 ? 3.165 11.292 13.352 1.00 94.44 259 TYR A O 1
ATOM 2034 N N . GLU A 1 260 ? 2.415 12.167 15.289 1.00 93.06 260 GLU A N 1
ATOM 2035 C CA . GLU A 1 260 ? 3.085 11.212 16.181 1.00 93.06 260 GLU A CA 1
ATOM 2036 C C . GLU A 1 260 ? 2.365 9.855 16.259 1.00 93.06 260 GLU A C 1
ATOM 2038 O O . GLU A 1 260 ? 3.000 8.803 16.171 1.00 93.06 260 GLU A O 1
ATOM 2043 N N . ASP A 1 261 ? 1.031 9.858 16.375 1.00 93.06 261 ASP A N 1
ATOM 2044 C CA . ASP A 1 261 ? 0.215 8.637 16.460 1.00 93.06 261 ASP A CA 1
ATOM 2045 C C . ASP A 1 261 ? -0.698 8.507 15.235 1.00 93.06 261 ASP A C 1
ATOM 2047 O O . ASP A 1 261 ? -1.862 8.907 15.247 1.00 93.06 261 ASP A O 1
ATOM 2051 N N . VAL A 1 262 ? -0.153 7.955 14.148 1.00 94.12 262 VAL A N 1
ATOM 2052 C CA . VAL A 1 262 ? -0.909 7.649 12.925 1.00 94.12 262 VAL A CA 1
ATOM 2053 C C . VAL A 1 262 ? -1.076 6.142 12.789 1.00 94.12 262 VAL A C 1
ATOM 2055 O O . VAL A 1 262 ? -0.104 5.405 12.622 1.00 94.12 262 VAL A O 1
ATOM 2058 N N . ASP A 1 263 ? -2.312 5.663 12.794 1.00 92.62 263 ASP A N 1
ATOM 2059 C CA . ASP A 1 263 ? -2.632 4.273 12.503 1.00 92.62 263 ASP A CA 1
ATOM 2060 C C . ASP A 1 263 ? -3.371 4.140 11.162 1.00 92.62 263 ASP A C 1
ATOM 2062 O O . ASP A 1 263 ? -3.992 5.084 10.680 1.00 92.62 263 ASP A O 1
ATOM 2066 N N . ALA A 1 264 ? -3.305 2.967 10.531 1.00 93.06 264 ALA A N 1
ATOM 2067 C CA . ALA A 1 264 ? -3.951 2.706 9.250 1.00 93.06 264 ALA A CA 1
ATOM 2068 C C . ALA A 1 264 ? -4.650 1.347 9.226 1.00 93.06 264 ALA A C 1
ATOM 2070 O O . ALA A 1 264 ? -4.083 0.308 9.587 1.00 93.06 264 ALA A O 1
ATOM 2071 N N . VAL A 1 265 ? -5.888 1.340 8.737 1.00 91.69 265 VAL A N 1
ATOM 2072 C CA . VAL A 1 265 ? -6.692 0.133 8.541 1.00 91.69 265 VAL A CA 1
ATOM 2073 C C . VAL A 1 265 ? -7.306 0.171 7.153 1.00 91.69 265 VAL A C 1
ATOM 2075 O O . VAL A 1 265 ? -7.892 1.171 6.752 1.00 91.69 265 VAL A O 1
ATOM 2078 N N . THR A 1 266 ? -7.221 -0.943 6.426 1.00 91.44 266 THR A N 1
ATOM 2079 C CA . THR A 1 266 ? -7.969 -1.129 5.182 1.00 91.44 266 THR A CA 1
ATOM 2080 C C . THR A 1 266 ? -9.032 -2.205 5.366 1.00 91.44 266 THR A C 1
ATOM 2082 O O . THR A 1 266 ? -8.742 -3.254 5.931 1.00 91.44 266 THR A O 1
ATOM 2085 N N . ILE A 1 267 ? -10.263 -1.956 4.918 1.00 89.62 267 ILE A N 1
ATOM 2086 C CA . ILE A 1 267 ? -11.398 -2.884 5.070 1.00 89.62 267 ILE A CA 1
ATOM 2087 C C . ILE A 1 267 ? -11.974 -3.262 3.710 1.00 89.62 267 ILE A C 1
ATOM 2089 O O . ILE A 1 267 ? -12.017 -2.433 2.803 1.00 89.62 267 ILE A O 1
ATOM 2093 N N . HIS A 1 268 ? -12.429 -4.506 3.540 1.00 87.25 268 HIS A N 1
ATOM 2094 C CA . HIS A 1 268 ? -13.064 -4.940 2.294 1.00 87.25 268 HIS A CA 1
ATOM 2095 C C . HIS A 1 268 ? -14.593 -4.789 2.401 1.00 87.25 268 HIS A C 1
ATOM 2097 O O . HIS A 1 268 ? -15.231 -5.629 3.042 1.00 87.25 268 HIS A O 1
ATOM 2103 N N . PRO A 1 269 ? -15.229 -3.821 1.706 1.00 81.94 269 PRO A N 1
ATOM 2104 C CA . PRO A 1 269 ? -16.632 -3.456 1.953 1.00 81.94 269 PRO A CA 1
ATOM 2105 C C . PRO A 1 269 ? -17.613 -4.632 1.862 1.00 81.94 269 PRO A C 1
ATOM 2107 O O . PRO A 1 269 ? -18.528 -4.753 2.663 1.00 81.94 269 PRO A O 1
ATOM 2110 N N . LYS A 1 270 ? -17.388 -5.548 0.910 1.00 79.00 270 LYS A N 1
ATOM 2111 C CA . LYS A 1 270 ? -18.272 -6.708 0.682 1.00 79.00 270 LYS A CA 1
ATOM 2112 C C . LYS A 1 270 ? -17.984 -7.938 1.552 1.00 79.00 270 LYS A C 1
ATOM 2114 O O . LYS A 1 270 ? -18.799 -8.849 1.584 1.00 79.00 270 LYS A O 1
ATOM 2119 N N . LYS A 1 271 ? -16.805 -8.019 2.172 1.00 77.31 271 LYS A N 1
ATOM 2120 C CA . LYS A 1 271 ? -16.344 -9.210 2.915 1.00 77.31 271 LYS A CA 1
ATOM 2121 C C . LYS A 1 271 ? -16.258 -8.956 4.425 1.00 77.31 271 LYS A C 1
ATOM 2123 O O . LYS A 1 271 ? -16.009 -9.894 5.178 1.00 77.31 271 LYS A O 1
ATOM 2128 N N . GLY A 1 272 ? -16.475 -7.710 4.845 1.00 79.19 272 GLY A N 1
ATOM 2129 C CA . GLY A 1 272 ? -16.439 -7.291 6.236 1.00 79.19 272 GLY A CA 1
ATOM 2130 C C . GLY A 1 272 ? -15.027 -7.022 6.748 1.00 79.19 272 GLY A C 1
ATOM 2131 O O . GLY A 1 272 ? -14.088 -6.803 5.979 1.00 79.19 272 GLY A O 1
ATOM 2132 N N . VAL A 1 273 ? -14.923 -7.020 8.075 1.00 81.81 273 VAL A N 1
ATOM 2133 C CA . VAL A 1 273 ? -13.730 -6.656 8.840 1.00 81.81 273 VAL A CA 1
ATOM 2134 C C . VAL A 1 273 ? -13.132 -7.922 9.454 1.00 81.81 273 VAL A C 1
ATOM 2136 O O . VAL A 1 273 ? -13.842 -8.719 10.068 1.00 81.81 273 VAL A O 1
ATOM 2139 N N . THR A 1 274 ? -11.826 -8.134 9.300 1.00 79.88 274 THR A N 1
ATOM 2140 C CA . THR A 1 274 ? -11.134 -9.234 9.988 1.00 79.88 274 THR A CA 1
ATOM 2141 C C . THR A 1 274 ? -11.053 -8.969 11.496 1.00 79.88 274 THR A C 1
ATOM 2143 O O . THR A 1 274 ? -11.019 -7.812 11.914 1.00 79.88 274 THR A O 1
ATOM 2146 N N . PRO A 1 275 ? -10.899 -10.000 12.348 1.00 79.38 275 PRO A N 1
ATOM 2147 C CA . PRO A 1 275 ? -10.658 -9.788 13.778 1.00 79.38 275 PRO A CA 1
ATOM 2148 C C . PRO A 1 275 ? -9.448 -8.886 14.073 1.00 79.38 275 PRO A C 1
ATOM 2150 O O . PRO A 1 275 ? -9.470 -8.108 15.022 1.00 79.38 275 PRO A O 1
ATOM 2153 N N . ALA A 1 276 ? -8.401 -8.951 13.243 1.00 78.94 276 ALA A N 1
ATOM 2154 C CA . ALA A 1 276 ? -7.220 -8.103 13.387 1.00 78.94 276 ALA A CA 1
ATOM 2155 C C . ALA A 1 276 ? -7.514 -6.631 13.049 1.00 78.94 276 ALA A C 1
ATOM 2157 O O . ALA A 1 276 ? -7.058 -5.739 13.764 1.00 78.94 276 ALA A O 1
ATOM 2158 N N . GLU A 1 277 ? -8.289 -6.383 11.990 1.00 86.12 277 GLU A N 1
ATOM 2159 C CA . GLU A 1 277 ? -8.758 -5.043 11.617 1.00 86.12 277 GLU A CA 1
ATOM 2160 C C . GLU A 1 277 ? -9.699 -4.485 12.694 1.00 86.12 277 GLU A C 1
ATOM 2162 O O . GLU A 1 277 ? -9.488 -3.370 13.156 1.00 86.12 277 GLU A O 1
ATOM 2167 N N . ALA A 1 278 ? -10.658 -5.280 13.184 1.00 85.62 278 ALA A N 1
ATOM 2168 C CA . ALA A 1 278 ? -11.585 -4.882 14.244 1.00 85.62 278 ALA A CA 1
ATOM 2169 C C . ALA A 1 278 ? -10.851 -4.544 15.550 1.00 85.62 278 ALA A C 1
ATOM 2171 O O . ALA A 1 278 ? -11.114 -3.515 16.166 1.00 85.62 278 ALA A O 1
ATOM 2172 N N . ALA A 1 279 ? -9.871 -5.364 15.941 1.00 85.31 279 ALA A N 1
ATOM 2173 C CA . ALA A 1 279 ? -9.036 -5.082 17.102 1.00 85.31 279 ALA A CA 1
ATOM 2174 C C . ALA A 1 279 ? -8.221 -3.791 16.926 1.00 85.31 279 ALA A C 1
ATOM 2176 O O . ALA A 1 279 ? -7.979 -3.091 17.906 1.00 85.31 279 ALA A O 1
ATOM 2177 N N . ARG A 1 280 ? -7.781 -3.467 15.703 1.00 85.81 280 ARG A N 1
ATOM 2178 C CA . ARG A 1 280 ? -7.056 -2.221 15.410 1.00 85.81 280 ARG A CA 1
ATOM 2179 C C . ARG A 1 280 ? -7.984 -1.011 15.496 1.00 85.81 280 ARG A C 1
ATOM 2181 O O . ARG A 1 280 ? -7.669 -0.096 16.242 1.00 85.81 280 ARG A O 1
ATOM 2188 N N . LEU A 1 281 ? -9.163 -1.078 14.876 1.00 88.31 281 LEU A N 1
ATOM 2189 C CA . LEU A 1 281 ? -10.210 -0.056 14.998 1.00 88.31 281 LEU A CA 1
ATOM 2190 C C . LEU A 1 281 ? -10.572 0.216 16.464 1.00 88.31 281 LEU A C 1
ATOM 2192 O O . LEU A 1 281 ? -10.573 1.364 16.894 1.00 88.31 281 LEU A O 1
ATOM 2196 N N . ALA A 1 282 ? -10.802 -0.840 17.249 1.00 88.25 282 ALA A N 1
ATOM 2197 C CA . ALA A 1 282 ? -11.130 -0.719 18.666 1.00 88.25 282 ALA A CA 1
ATOM 2198 C C . ALA A 1 282 ? -9.984 -0.121 19.497 1.00 88.25 282 ALA A C 1
ATOM 2200 O O . ALA A 1 282 ? -10.242 0.598 20.456 1.00 88.25 282 ALA A O 1
ATOM 2201 N N . ARG A 1 283 ? -8.718 -0.401 19.153 1.00 88.38 283 ARG A N 1
ATOM 2202 C CA . ARG A 1 283 ? -7.571 0.243 19.812 1.00 88.38 283 ARG A CA 1
ATOM 2203 C C . ARG A 1 283 ? -7.499 1.729 19.483 1.00 88.38 283 ARG A C 1
ATOM 2205 O O . ARG A 1 283 ? -7.291 2.507 20.402 1.00 88.38 283 ARG A O 1
ATOM 2212 N N . CYS A 1 284 ? -7.691 2.117 18.224 1.00 86.75 284 CYS A N 1
ATOM 2213 C CA . CYS A 1 284 ? -7.680 3.525 17.820 1.00 86.75 284 CYS A CA 1
ATOM 2214 C C . CYS A 1 284 ? -8.825 4.306 18.473 1.00 86.75 284 CYS A C 1
ATOM 2216 O O . CYS A 1 284 ? -8.595 5.378 19.015 1.00 86.75 284 CYS A O 1
ATOM 2218 N N . ALA A 1 285 ? -10.028 3.727 18.509 1.00 87.38 285 ALA A N 1
ATOM 2219 C CA . ALA A 1 285 ? -11.197 4.339 19.141 1.00 87.38 285 ALA A CA 1
ATOM 2220 C C . ALA A 1 285 ? -11.047 4.549 20.658 1.00 87.38 285 ALA A C 1
ATOM 2222 O O . ALA A 1 285 ? -11.783 5.334 21.232 1.00 87.38 285 ALA A O 1
ATOM 2223 N N . LYS A 1 286 ? -10.124 3.842 21.323 1.00 87.56 286 LYS A N 1
ATOM 2224 C CA . LYS A 1 286 ? -9.818 4.047 22.749 1.00 87.56 286 LYS A CA 1
ATOM 2225 C C . LYS A 1 286 ? -8.788 5.153 23.004 1.00 87.56 286 LYS A C 1
ATOM 2227 O O . LYS A 1 286 ? -8.564 5.486 24.161 1.00 87.56 286 LYS A O 1
ATOM 2232 N N . ARG A 1 287 ? -8.096 5.635 21.966 1.00 83.00 287 ARG A N 1
ATOM 2233 C CA . ARG A 1 287 ? -7.001 6.615 22.082 1.00 83.00 287 ARG A CA 1
ATOM 2234 C C . ARG A 1 287 ? -7.426 8.049 21.770 1.00 83.00 287 ARG A C 1
ATOM 2236 O O . ARG A 1 287 ? -6.727 8.961 22.196 1.00 83.00 287 ARG A O 1
ATOM 2243 N N . GLY A 1 288 ? -8.497 8.234 21.000 1.00 69.94 288 GLY A N 1
ATOM 2244 C CA . GLY A 1 288 ? -9.059 9.539 20.632 1.00 69.94 288 GLY A CA 1
ATOM 2245 C C . GLY A 1 288 ? -10.439 9.735 21.228 1.00 69.94 288 GLY A C 1
ATOM 2246 O O . GLY A 1 288 ? -10.824 10.915 21.356 1.00 69.94 288 GLY A O 1
#

Solvent-accessible surface area (backbone atoms only — not comparable to full-atom values): 16928 Å² total; per-residue (Å²): 143,83,87,82,80,84,82,77,79,86,88,74,82,83,82,81,83,84,87,80,84,80,85,85,83,87,91,73,96,66,80,80,72,75,75,77,84,73,68,53,70,70,56,49,53,49,58,69,69,41,60,65,77,73,52,91,66,51,29,42,48,56,48,53,60,46,42,61,52,27,48,57,41,44,70,43,96,57,63,70,65,64,24,52,50,21,45,51,49,37,52,55,51,52,25,37,54,49,44,50,48,50,56,57,72,61,49,87,72,74,69,58,68,63,56,54,72,73,42,71,88,47,52,69,60,49,58,59,45,46,57,55,50,48,53,50,50,49,54,50,47,58,74,38,43,64,59,55,48,51,52,51,55,48,50,53,29,53,26,47,28,32,25,24,70,70,40,38,94,66,65,45,64,68,55,30,48,52,20,43,53,49,46,52,60,60,64,69,54,83,69,60,72,81,53,33,73,36,57,51,75,84,37,60,39,56,77,74,65,72,52,51,72,67,57,47,50,54,51,40,50,52,48,51,70,75,51,73,66,34,83,55,64,42,77,42,78,15,55,47,65,41,16,49,56,46,34,48,50,41,51,16,34,43,45,68,74,56,34,72,43,72,45,77,47,65,38,37,82,91,73,50,72,49,74,70,51,49,52,48,53,56,53,53,67,73,70,104

Secondary structure (DSSP, 8-state):
-------PPP--PPPPPP-PPPP-----------------HHHHHHHHH-GGGG-SS--HHHHHHHHHHHHHHHTS---HHHHHHHHHHHHHHHHHHHHHHHHHHH-----THHHHHH-GGGHHHHHHHHHHHHHHHHHHHHHHHHHHHHHHHHHHHHHHHHIIIII-SS--HHHHHHHHHHHHHHHTS---HHHHT--PPPPHHHHHS---HHHHHHHHHHHHHH---TTS-EEEEEETTTHHHHHHHHHHHHHHTT-SSEEEEEEBTTTB--HHHHHHHHHHHTT-